Protein AF-A0A6N8ZCJ0-F1 (afdb_monomer)

Secondary structure (DSSP, 8-state):
-HHHHHHHTGGGT----EEEESS---EETTS--HHHHHHHHHHHHHHHHTTPPPPP------HHHHHHHHHHHHHHHHHH--EEEE--HHHHHHHHHHTT-HHHHHHHHHHHHHHS-TTS-TTT--HHHHHHHHHHHHHHHHHT-SSPPTTEEETTTT-TTEE-TT-S-EE-EEE--------

Solvent-accessible surface area (backbone atoms only — not comparable to full-atom values): 10693 Å² total; per-residue (Å²): 107,68,72,57,53,47,62,75,37,55,91,71,76,63,74,79,61,47,42,41,38,84,32,52,47,58,35,30,93,82,77,43,56,61,54,59,48,50,56,50,51,53,50,29,55,54,29,47,74,73,77,39,81,55,80,80,91,76,84,79,74,60,78,77,50,54,56,51,24,19,54,51,47,30,51,43,39,74,77,57,70,36,50,39,18,34,40,55,42,71,62,52,50,52,42,42,64,66,65,62,37,57,69,58,52,50,46,50,52,49,49,47,61,70,70,47,62,95,79,65,54,81,89,74,54,59,61,66,61,57,49,35,51,50,46,19,46,52,30,13,54,50,70,69,41,83,73,69,53,90,57,48,44,54,55,56,70,90,54,92,60,61,41,54,85,38,77,52,83,71,42,32,38,41,75,49,73,83,76,76,75,85,127

Sequence (183 aa):
MKDEIEARYREDNFHVVAAGIDAPLLWNKRGDRQGYRKAEDDLATALEAIGRRPPTAAYRLPGEVTMQGPLIAWYLGAEWNVAITESYPRVFRQLLEYINRCDLLHTADRLMQGLTPSSRRPEECEHGHEQDATLLAMAAWAAIQNPPLPNWQNLYDGDDCLFNPSGVPVSYWMPIPATNQPH

Mean predicted aligned error: 9.61 Å

Foldseek 3Di:
DVCVVCVVCVVVPDAAAWFEDAFDQKAFPVRDDVLVVVLQVLLQVLCVVVVHHRDDDDPPDPPVRHVVNLVVLLCCCVPRVHAYEYENLVSQVSQCVSLVCCVVVVVLVVVLVVVDPPPDDPVNCPVVVSSSRSSRVVQGVQRPDVVHDPQKDFSPPPDPRIDGPNPGDYTHIHRGRPPDPDD

pLDDT: mean 73.12, std 14.0, range [30.47, 93.81]

Structure (mmCIF, N/CA/C/O backbone):
data_AF-A0A6N8ZCJ0-F1
#
_entry.id   AF-A0A6N8ZCJ0-F1
#
loop_
_atom_site.group_PDB
_atom_site.id
_atom_site.type_symbol
_atom_site.label_atom_id
_atom_site.label_alt_id
_atom_site.label_comp_id
_atom_site.label_asym_id
_atom_site.label_entity_id
_atom_site.label_seq_id
_atom_site.pdbx_PDB_ins_code
_atom_site.Cartn_x
_atom_site.Cartn_y
_atom_site.Cartn_z
_atom_site.occupancy
_atom_site.B_iso_or_equiv
_atom_site.auth_seq_id
_atom_site.auth_comp_id
_atom_site.auth_asym_id
_atom_site.auth_atom_id
_atom_site.pdbx_PDB_model_num
ATOM 1 N N . MET A 1 1 ? -8.910 -13.287 16.337 1.00 71.31 1 MET A N 1
ATOM 2 C CA . MET A 1 1 ? -7.849 -12.440 15.750 1.00 71.31 1 MET A CA 1
ATOM 3 C C . MET A 1 1 ? -7.932 -10.977 16.179 1.00 71.31 1 MET A C 1
ATOM 5 O O . MET A 1 1 ? -6.980 -10.530 16.798 1.00 71.31 1 MET A O 1
ATOM 9 N N . LYS A 1 2 ? -9.014 -10.222 15.901 1.00 75.25 2 LYS A N 1
ATOM 10 C CA . LYS A 1 2 ? -9.117 -8.810 16.340 1.00 75.25 2 LYS A CA 1
ATOM 11 C C . LYS A 1 2 ? -9.014 -8.654 17.852 1.00 75.25 2 LYS A C 1
ATOM 13 O O . LYS A 1 2 ? -8.071 -8.036 18.334 1.00 75.25 2 LYS A O 1
ATOM 18 N N . ASP A 1 3 ? -9.900 -9.332 18.571 1.00 78.94 3 ASP A N 1
ATOM 19 C CA . ASP A 1 3 ? -9.938 -9.287 20.034 1.00 78.94 3 ASP A CA 1
ATOM 20 C C . ASP A 1 3 ? -8.619 -9.737 20.676 1.00 78.94 3 ASP A C 1
ATOM 22 O O . ASP A 1 3 ? -8.236 -9.228 21.722 1.00 78.94 3 ASP A O 1
ATOM 26 N N . GLU A 1 4 ? -7.893 -10.666 20.045 1.00 79.69 4 GLU A N 1
ATOM 27 C CA . GLU A 1 4 ? -6.596 -11.159 20.530 1.00 79.69 4 GLU A CA 1
ATOM 28 C C . GLU A 1 4 ? -5.481 -10.123 20.348 1.00 79.69 4 GLU A C 1
ATOM 30 O O . GLU A 1 4 ? -4.665 -9.938 21.250 1.00 79.69 4 GLU A O 1
ATOM 35 N N . ILE A 1 5 ? -5.446 -9.433 19.202 1.00 74.31 5 ILE A N 1
ATOM 36 C CA . ILE A 1 5 ? -4.477 -8.361 18.938 1.00 74.31 5 ILE A CA 1
ATOM 37 C C . ILE A 1 5 ? -4.773 -7.168 19.849 1.00 74.31 5 ILE A C 1
ATOM 39 O O . ILE A 1 5 ? -3.873 -6.685 20.530 1.00 74.31 5 ILE A O 1
ATOM 43 N N . GLU A 1 6 ? -6.028 -6.729 19.931 1.00 75.06 6 GLU A N 1
ATOM 44 C CA . GLU A 1 6 ? -6.416 -5.626 20.815 1.00 75.06 6 GLU A CA 1
ATOM 45 C C . GLU A 1 6 ? -6.189 -5.971 22.292 1.00 75.06 6 GLU A C 1
ATOM 47 O O . GLU A 1 6 ? -5.740 -5.120 23.053 1.00 75.06 6 GLU A O 1
ATOM 52 N N . ALA A 1 7 ? -6.430 -7.218 22.716 1.00 77.81 7 ALA A N 1
ATOM 53 C CA . ALA A 1 7 ? -6.117 -7.656 24.076 1.00 77.81 7 ALA A CA 1
ATOM 54 C C . ALA A 1 7 ? -4.611 -7.631 24.366 1.00 77.81 7 ALA A C 1
ATOM 56 O O . ALA A 1 7 ? -4.216 -7.260 25.470 1.00 77.81 7 ALA A O 1
ATOM 57 N N . ARG A 1 8 ? -3.773 -7.994 23.388 1.00 77.69 8 ARG A N 1
ATOM 58 C CA . ARG A 1 8 ? -2.312 -8.008 23.536 1.00 77.69 8 ARG A CA 1
ATOM 59 C C . ARG A 1 8 ? -1.710 -6.613 23.707 1.00 77.69 8 ARG A C 1
ATOM 61 O O . ARG A 1 8 ? -0.693 -6.495 24.379 1.00 77.69 8 ARG A O 1
ATOM 68 N N . TYR A 1 9 ? -2.334 -5.587 23.132 1.00 71.31 9 TYR A N 1
ATOM 69 C CA . TYR A 1 9 ? -1.851 -4.200 23.168 1.00 71.31 9 TYR A CA 1
ATOM 70 C C . TYR A 1 9 ? -2.794 -3.253 23.930 1.00 71.31 9 TYR A C 1
ATOM 72 O O . TYR A 1 9 ? -2.762 -2.035 23.753 1.00 71.31 9 TYR A O 1
ATOM 80 N N . ARG A 1 10 ? -3.650 -3.813 24.796 1.00 63.66 10 ARG A N 1
ATOM 81 C CA . ARG A 1 10 ? -4.705 -3.077 25.507 1.00 63.66 10 ARG A CA 1
ATOM 82 C C . ARG A 1 10 ? -4.158 -2.000 26.452 1.00 63.66 10 ARG A C 1
ATOM 84 O O . ARG A 1 10 ? -4.831 -1.000 26.672 1.00 63.66 10 ARG A O 1
ATOM 91 N N . GLU A 1 11 ? -2.958 -2.196 26.998 1.00 66.81 11 GLU A N 1
ATOM 92 C CA . GLU A 1 11 ? -2.312 -1.248 27.922 1.00 66.81 11 GLU A CA 1
ATOM 93 C C . GLU A 1 11 ? -1.753 -0.000 27.211 1.00 66.81 11 GLU A C 1
ATOM 95 O O . GLU A 1 11 ? -1.593 1.040 27.847 1.00 66.81 11 GLU A O 1
ATOM 100 N N . ASP A 1 12 ? -1.553 -0.061 25.889 1.00 66.69 12 ASP A N 1
ATOM 101 C CA . ASP A 1 12 ? -0.890 0.989 25.103 1.00 66.69 12 ASP A CA 1
ATOM 102 C C . ASP A 1 12 ? -1.864 1.938 24.371 1.00 66.69 12 ASP A C 1
ATOM 104 O O . ASP A 1 12 ? -1.431 2.754 23.558 1.00 66.69 12 ASP A O 1
ATOM 108 N N . ASN A 1 13 ? -3.183 1.845 24.616 1.00 68.44 13 ASN A N 1
ATOM 109 C CA . ASN A 1 13 ? -4.220 2.506 23.794 1.00 68.44 13 ASN A CA 1
ATOM 110 C C . ASN A 1 13 ? -4.000 2.266 22.287 1.00 68.44 13 ASN A C 1
ATOM 112 O O . ASN A 1 13 ? -4.105 3.171 21.454 1.00 68.44 13 ASN A O 1
ATOM 116 N N . PHE A 1 14 ? -3.630 1.035 21.943 1.00 75.06 14 PHE A N 1
ATOM 117 C CA . PHE A 1 14 ? -3.306 0.664 20.580 1.00 75.06 14 PHE A CA 1
ATOM 118 C C . PHE A 1 14 ? -4.566 0.590 19.713 1.00 75.06 14 PHE A C 1
ATOM 120 O O . PHE A 1 14 ? -5.512 -0.136 20.022 1.00 75.06 14 PHE A O 1
ATOM 127 N N . HIS A 1 15 ? -4.540 1.297 18.585 1.00 79.81 15 HIS A N 1
ATOM 128 C CA . HIS A 1 15 ? -5.589 1.259 17.576 1.00 79.81 15 HIS A CA 1
ATOM 129 C C . HIS A 1 15 ? -4.967 1.092 16.192 1.00 79.81 15 HIS A C 1
ATOM 131 O O . HIS A 1 15 ? -4.130 1.894 15.772 1.00 79.81 15 HIS A O 1
ATOM 137 N N . VAL A 1 16 ? -5.396 0.061 15.463 1.00 86.31 16 VAL A N 1
ATOM 138 C CA . VAL A 1 16 ? -5.039 -0.084 14.049 1.00 86.31 16 VAL A CA 1
ATOM 139 C C . VAL A 1 16 ? -5.875 0.914 13.259 1.00 86.31 16 VAL A C 1
ATOM 141 O O . VAL A 1 16 ? -7.095 0.924 13.372 1.00 86.31 16 VAL A O 1
ATOM 144 N N . VAL A 1 17 ? -5.212 1.758 12.474 1.00 90.81 17 VAL A N 1
ATOM 145 C CA . VAL A 1 17 ? -5.852 2.819 11.673 1.00 90.81 17 VAL A CA 1
ATOM 146 C C . VAL A 1 17 ? -5.718 2.586 10.168 1.00 90.81 17 VAL A C 1
ATOM 148 O O . VAL A 1 17 ? -6.511 3.105 9.383 1.00 90.81 17 VAL A O 1
ATOM 151 N N . ALA A 1 18 ? -4.736 1.783 9.761 1.00 93.56 18 ALA A N 1
ATOM 152 C CA . ALA A 1 18 ? -4.478 1.446 8.372 1.00 93.56 18 ALA A CA 1
ATOM 153 C C . ALA A 1 18 ? -3.835 0.062 8.249 1.00 93.56 18 ALA A C 1
ATOM 155 O O . ALA A 1 18 ? -3.157 -0.394 9.172 1.00 93.56 18 ALA A O 1
ATOM 156 N N . ALA A 1 19 ? -4.012 -0.577 7.096 1.00 93.00 19 ALA A N 1
ATOM 157 C CA . ALA A 1 19 ? -3.395 -1.851 6.760 1.00 93.00 19 ALA A CA 1
ATOM 158 C C . ALA A 1 19 ? -2.862 -1.847 5.321 1.00 93.00 19 ALA A C 1
ATOM 160 O O . ALA A 1 19 ? -3.530 -1.379 4.396 1.00 93.00 19 ALA A O 1
ATOM 161 N N . GLY A 1 20 ? -1.657 -2.392 5.151 1.00 92.44 20 GLY A N 1
ATOM 162 C CA . GLY A 1 20 ? -1.055 -2.655 3.849 1.00 92.44 20 GLY A CA 1
ATOM 163 C C . GLY A 1 20 ? -1.213 -4.129 3.488 1.00 92.44 20 GLY A C 1
ATOM 164 O O . GLY A 1 20 ? -0.938 -4.993 4.319 1.00 92.44 20 GLY A O 1
ATOM 165 N N . ILE A 1 21 ? -1.666 -4.417 2.270 1.00 90.38 21 ILE A N 1
ATOM 166 C CA . ILE A 1 21 ? -1.882 -5.779 1.770 1.00 90.38 21 ILE A CA 1
ATOM 167 C C . ILE A 1 21 ? -0.940 -6.030 0.589 1.00 90.38 21 ILE A C 1
ATOM 169 O O . ILE A 1 21 ? -1.002 -5.317 -0.412 1.00 90.38 21 ILE A O 1
ATOM 173 N N . ASP A 1 22 ? -0.094 -7.059 0.696 1.00 86.75 22 ASP A N 1
ATOM 174 C CA . ASP A 1 22 ? 0.766 -7.537 -0.402 1.00 86.75 22 ASP A CA 1
ATOM 175 C C . ASP A 1 22 ? 0.020 -8.589 -1.225 1.00 86.75 22 ASP A C 1
ATOM 177 O O . ASP A 1 22 ? 0.329 -9.780 -1.237 1.00 86.75 22 ASP A O 1
ATOM 181 N N . ALA A 1 23 ? -1.067 -8.140 -1.844 1.00 80.88 23 ALA A N 1
ATOM 182 C CA . ALA A 1 23 ? -1.854 -8.915 -2.787 1.00 80.88 23 ALA A CA 1
ATOM 183 C C . ALA A 1 23 ? -2.708 -7.968 -3.643 1.00 80.88 23 ALA A C 1
ATOM 185 O O . ALA A 1 23 ? -3.145 -6.937 -3.133 1.00 80.88 23 ALA A O 1
ATOM 186 N N . PRO A 1 24 ? -3.012 -8.330 -4.902 1.00 78.62 24 PRO A N 1
ATOM 187 C CA . PRO A 1 24 ? -3.866 -7.520 -5.764 1.00 78.62 24 PRO A CA 1
ATOM 188 C C . PRO A 1 24 ? -5.246 -7.276 -5.152 1.00 78.62 24 PRO A C 1
ATOM 190 O O . PRO A 1 24 ? -5.937 -8.232 -4.811 1.00 78.62 24 PRO A O 1
ATOM 193 N N . LEU A 1 25 ? -5.670 -6.017 -5.069 1.00 82.44 25 LEU A N 1
ATOM 194 C CA . LEU A 1 25 ? -6.981 -5.579 -4.587 1.00 82.44 25 LEU A CA 1
ATOM 195 C C . LEU A 1 25 ? -7.894 -5.124 -5.726 1.00 82.44 25 LEU A C 1
ATOM 197 O O . LEU A 1 25 ? -9.109 -5.283 -5.628 1.00 82.44 25 LEU A O 1
ATOM 201 N N . LEU A 1 26 ? -7.327 -4.597 -6.816 1.00 78.06 26 LEU A N 1
ATOM 202 C CA . LEU A 1 26 ? -8.086 -4.139 -7.980 1.00 78.06 26 LEU A CA 1
ATOM 203 C C . LEU A 1 26 ? -7.845 -5.000 -9.213 1.00 78.06 26 LEU A C 1
ATOM 205 O O . LEU A 1 26 ? -6.719 -5.386 -9.536 1.00 78.06 26 LEU A O 1
ATOM 209 N N . TRP A 1 27 ? -8.929 -5.273 -9.930 1.00 75.12 27 TRP A N 1
ATOM 210 C CA . TRP A 1 27 ? -8.928 -5.964 -11.212 1.00 75.12 27 TRP A CA 1
ATOM 211 C C . TRP A 1 27 ? -9.543 -5.045 -12.250 1.00 75.12 27 TRP A C 1
ATOM 213 O O . TRP A 1 27 ? -10.521 -4.367 -11.956 1.00 75.12 27 TRP A O 1
ATOM 223 N N . ASN A 1 28 ? -9.065 -5.051 -13.486 1.00 69.38 28 ASN A N 1
ATOM 224 C CA . ASN A 1 28 ? -9.856 -4.446 -14.551 1.00 69.38 28 ASN A CA 1
ATOM 225 C C . ASN A 1 28 ? -10.816 -5.470 -15.182 1.00 69.38 28 ASN A C 1
ATOM 227 O O . ASN A 1 28 ? -10.695 -6.683 -14.996 1.00 69.38 28 ASN A O 1
ATOM 231 N N . LYS A 1 29 ? -11.756 -4.996 -16.007 1.00 61.50 29 LYS A N 1
ATOM 232 C CA . LYS A 1 29 ? -12.721 -5.858 -16.727 1.00 61.50 29 LYS A CA 1
ATOM 233 C C . LYS A 1 29 ? -12.076 -6.879 -17.680 1.00 61.50 29 LYS A C 1
ATOM 235 O O . LYS A 1 29 ? -12.763 -7.766 -18.176 1.00 61.50 29 LYS A O 1
ATOM 240 N N . ARG A 1 30 ? -10.776 -6.749 -17.964 1.00 60.69 30 ARG A N 1
ATOM 241 C CA . ARG A 1 30 ? -9.972 -7.671 -18.779 1.00 60.69 30 ARG A CA 1
ATOM 242 C C . ARG A 1 30 ? -9.139 -8.641 -17.923 1.00 60.69 30 ARG A C 1
ATOM 244 O O . ARG A 1 30 ? -8.380 -9.423 -18.487 1.00 60.69 30 ARG A O 1
ATOM 251 N N . GLY A 1 31 ? -9.286 -8.608 -16.594 1.00 57.59 31 GLY A N 1
ATOM 252 C CA . GLY A 1 31 ? -8.523 -9.430 -15.648 1.00 57.59 31 GLY A CA 1
ATOM 253 C C . GLY A 1 31 ? -7.066 -8.990 -15.488 1.00 57.59 31 GLY A C 1
ATOM 254 O O . GLY A 1 31 ? -6.218 -9.776 -15.074 1.00 57.59 31 GLY A O 1
ATOM 255 N N . ASP A 1 32 ? -6.759 -7.756 -15.869 1.00 60.94 32 ASP A N 1
ATOM 256 C CA . ASP A 1 32 ? -5.416 -7.212 -15.891 1.00 60.94 32 ASP A CA 1
ATOM 257 C C . ASP A 1 32 ? -5.169 -6.201 -14.755 1.00 60.94 32 ASP A C 1
ATOM 259 O O . ASP A 1 32 ? -6.089 -5.762 -14.061 1.00 60.94 32 ASP A O 1
ATOM 263 N N . ARG A 1 33 ? -3.886 -5.898 -14.539 1.00 63.72 33 ARG A N 1
ATOM 264 C CA . ARG A 1 33 ? -3.342 -5.235 -13.349 1.00 63.72 33 ARG A CA 1
ATOM 265 C C . ARG A 1 33 ? -2.795 -3.839 -13.682 1.00 63.72 33 ARG A C 1
ATOM 267 O O . ARG A 1 33 ? -1.587 -3.625 -13.630 1.00 63.72 33 ARG A O 1
ATOM 274 N N . GLN A 1 34 ? -3.654 -2.903 -14.099 1.00 63.22 34 GLN A N 1
ATOM 275 C CA . GLN A 1 34 ? -3.199 -1.585 -14.586 1.00 63.22 34 GLN A CA 1
ATOM 276 C C . GLN A 1 34 ? -2.457 -0.747 -13.539 1.00 63.22 34 GLN A C 1
ATOM 278 O O . GLN A 1 34 ? -1.423 -0.184 -13.880 1.00 63.22 34 GLN A O 1
ATOM 283 N N . GLY A 1 35 ? -2.900 -0.733 -12.275 1.00 62.22 35 GLY A N 1
ATOM 284 C CA . GLY A 1 35 ? -2.191 -0.012 -11.207 1.00 62.22 35 GLY A CA 1
ATOM 285 C C . GLY A 1 35 ? -0.733 -0.469 -11.057 1.00 62.22 35 GLY A C 1
ATOM 286 O O . GLY A 1 35 ? 0.177 0.356 -10.997 1.00 62.22 35 GLY A O 1
ATOM 287 N N . TYR A 1 36 ? -0.495 -1.785 -11.110 1.00 65.00 36 TYR A N 1
ATOM 288 C CA . TYR A 1 36 ? 0.853 -2.362 -11.123 1.00 65.00 36 TYR A CA 1
ATOM 289 C C . TYR A 1 36 ? 1.658 -1.924 -12.342 1.00 65.00 36 TYR A C 1
ATOM 291 O O . TYR A 1 36 ? 2.798 -1.498 -12.194 1.00 65.00 36 TYR A O 1
ATOM 299 N N . ARG A 1 37 ? 1.056 -1.992 -13.535 1.00 68.75 37 ARG A N 1
ATOM 300 C CA . ARG A 1 37 ? 1.722 -1.552 -14.763 1.00 68.75 37 ARG A CA 1
ATOM 301 C C . ARG A 1 37 ? 2.111 -0.091 -14.710 1.00 68.75 37 ARG A C 1
ATOM 303 O O . ARG A 1 37 ? 3.231 0.216 -15.065 1.00 68.75 37 ARG A O 1
ATOM 310 N N . LYS A 1 38 ? 1.249 0.785 -14.195 1.00 69.81 38 LYS A N 1
ATOM 311 C CA . LYS A 1 38 ? 1.590 2.197 -14.032 1.00 69.81 38 LYS A CA 1
ATOM 312 C C . LYS A 1 38 ? 2.807 2.376 -13.119 1.00 69.81 38 LYS A C 1
ATOM 314 O O . LYS A 1 38 ? 3.726 3.093 -13.487 1.00 69.81 38 LYS A O 1
ATOM 319 N N . ALA A 1 39 ? 2.846 1.704 -11.965 1.00 66.56 39 ALA A N 1
ATOM 320 C CA . ALA A 1 39 ? 4.001 1.763 -11.062 1.00 66.56 39 ALA A CA 1
ATOM 321 C C . ALA A 1 39 ? 5.292 1.242 -11.726 1.00 66.56 39 ALA A C 1
ATOM 323 O O . ALA A 1 39 ? 6.364 1.817 -11.543 1.00 66.56 39 ALA A O 1
ATOM 324 N N . GLU A 1 40 ? 5.190 0.160 -12.503 1.00 72.19 40 GLU A N 1
ATOM 325 C CA . GLU A 1 40 ? 6.300 -0.402 -13.277 1.00 72.19 40 GLU A CA 1
ATOM 326 C C . GLU A 1 40 ? 6.747 0.521 -14.415 1.00 72.19 40 GLU A C 1
ATOM 328 O O . GLU A 1 40 ? 7.947 0.692 -14.602 1.00 72.19 40 GLU A O 1
ATOM 333 N N . ASP A 1 41 ? 5.812 1.131 -15.142 1.00 74.75 41 ASP A N 1
ATOM 334 C CA . ASP A 1 41 ? 6.062 2.063 -16.242 1.00 74.75 41 ASP A CA 1
ATOM 335 C C . ASP A 1 41 ? 6.691 3.361 -15.718 1.00 74.75 41 ASP A C 1
ATOM 337 O O . ASP A 1 41 ? 7.648 3.868 -16.307 1.00 74.75 41 ASP A O 1
ATOM 341 N N . ASP A 1 42 ? 6.214 3.870 -14.577 1.00 70.94 42 ASP A N 1
ATOM 342 C CA . ASP A 1 42 ? 6.788 5.027 -13.887 1.00 70.94 42 ASP A CA 1
ATOM 343 C C . ASP A 1 42 ? 8.221 4.713 -13.417 1.00 70.94 42 ASP A C 1
ATOM 345 O O . ASP A 1 42 ? 9.140 5.501 -13.649 1.00 70.94 42 ASP A O 1
ATOM 349 N N . LEU A 1 43 ? 8.445 3.535 -12.815 1.00 69.88 43 LEU A N 1
ATOM 350 C CA . LEU A 1 43 ? 9.780 3.062 -12.431 1.00 69.88 43 LEU A CA 1
ATOM 351 C C . LEU A 1 43 ? 10.683 2.873 -13.656 1.00 69.88 43 LEU A C 1
ATOM 353 O O . LEU A 1 43 ? 11.857 3.239 -13.614 1.00 69.88 43 LEU A O 1
ATOM 357 N N . ALA A 1 44 ? 10.158 2.314 -14.746 1.00 75.88 44 ALA A N 1
ATOM 358 C CA . ALA A 1 44 ? 10.907 2.080 -15.970 1.00 75.88 44 ALA A CA 1
ATOM 359 C C . ALA A 1 44 ? 11.326 3.392 -16.625 1.00 75.88 44 ALA A C 1
ATOM 361 O O . ALA A 1 44 ? 12.510 3.576 -16.896 1.00 75.88 44 ALA A O 1
ATOM 362 N N . THR A 1 45 ? 10.390 4.328 -16.769 1.00 74.75 45 THR A N 1
ATOM 363 C CA . THR A 1 45 ? 10.644 5.684 -17.269 1.00 74.75 45 THR A CA 1
ATOM 364 C C . THR A 1 45 ? 11.716 6.377 -16.429 1.00 74.75 45 THR A C 1
ATOM 366 O O . THR A 1 45 ? 12.645 6.986 -16.961 1.00 74.75 45 THR A O 1
ATOM 369 N N . ALA A 1 46 ? 11.628 6.257 -15.104 1.00 67.88 46 ALA A N 1
ATOM 370 C CA . ALA A 1 46 ? 12.585 6.865 -14.194 1.00 67.88 46 ALA A CA 1
ATOM 371 C C . ALA A 1 46 ? 13.985 6.223 -14.293 1.00 67.88 46 ALA A C 1
ATOM 373 O O . ALA A 1 46 ? 14.992 6.927 -14.362 1.00 67.88 46 ALA A O 1
ATOM 374 N N . LEU A 1 47 ? 14.070 4.891 -14.371 1.00 70.31 47 LEU A N 1
ATOM 375 C CA . LEU A 1 47 ? 15.337 4.177 -14.553 1.00 70.31 47 LEU A CA 1
ATOM 376 C C . LEU A 1 47 ? 15.986 4.500 -15.905 1.00 70.31 47 LEU A C 1
ATOM 378 O O . LEU A 1 47 ? 17.193 4.755 -15.949 1.00 70.31 47 LEU A O 1
ATOM 382 N N . GLU A 1 48 ? 15.200 4.556 -16.980 1.00 76.06 48 GLU A N 1
ATOM 383 C CA . GLU A 1 48 ? 15.673 4.944 -18.312 1.00 76.06 48 GLU A CA 1
ATOM 384 C C . GLU A 1 48 ? 16.251 6.365 -18.315 1.00 76.06 48 GLU A C 1
ATOM 386 O O . GLU A 1 48 ? 17.324 6.586 -18.884 1.00 76.06 48 GLU A O 1
ATOM 391 N N . ALA A 1 49 ? 15.616 7.306 -17.608 1.00 69.00 49 ALA A N 1
ATOM 392 C CA . ALA A 1 49 ? 16.076 8.693 -17.503 1.00 69.00 49 ALA A CA 1
ATOM 393 C C . ALA A 1 49 ? 17.480 8.840 -16.880 1.00 69.00 49 ALA A C 1
ATOM 395 O O . ALA A 1 49 ? 18.169 9.823 -17.151 1.00 69.00 49 ALA A O 1
ATOM 396 N N . ILE A 1 50 ? 17.933 7.863 -16.087 1.00 66.06 50 ILE A N 1
ATOM 397 C CA . ILE A 1 50 ? 19.279 7.840 -15.487 1.00 66.06 50 ILE A CA 1
ATOM 398 C C . ILE A 1 50 ? 20.214 6.810 -16.143 1.00 66.06 50 ILE A C 1
ATOM 400 O O . ILE A 1 50 ? 21.247 6.449 -15.572 1.00 66.06 50 ILE A O 1
ATOM 404 N N . GLY A 1 51 ? 19.854 6.304 -17.327 1.00 71.81 51 GLY A N 1
ATOM 405 C CA . GLY A 1 51 ? 20.650 5.329 -18.076 1.00 71.81 51 GLY A CA 1
ATOM 406 C C . GLY A 1 51 ? 20.694 3.936 -17.441 1.00 71.81 51 GLY A C 1
ATOM 407 O O . GLY A 1 51 ? 21.611 3.160 -17.721 1.00 71.81 51 GLY A O 1
ATOM 408 N N . ARG A 1 52 ? 19.733 3.603 -16.571 1.00 69.81 52 ARG A N 1
ATOM 409 C CA . ARG A 1 52 ? 19.580 2.268 -15.985 1.00 69.81 52 ARG A CA 1
ATOM 410 C C . ARG A 1 52 ? 18.505 1.481 -16.721 1.00 69.81 52 ARG A C 1
ATOM 412 O O . ARG A 1 52 ? 17.535 2.026 -17.231 1.00 69.81 52 ARG A O 1
ATOM 419 N N . ARG A 1 53 ? 18.680 0.162 -16.769 1.00 68.81 53 ARG A N 1
ATOM 420 C CA . ARG A 1 53 ? 17.700 -0.732 -17.385 1.00 68.81 53 ARG A CA 1
ATOM 421 C C . ARG A 1 53 ? 16.585 -1.044 -16.380 1.00 68.81 53 ARG A C 1
ATOM 423 O O . ARG A 1 53 ? 16.922 -1.419 -15.253 1.00 68.81 53 ARG A O 1
ATOM 430 N N . PRO A 1 54 ? 15.301 -0.962 -16.767 1.00 64.00 54 PRO A N 1
ATOM 431 C CA . PRO A 1 54 ? 14.222 -1.452 -15.925 1.00 64.00 54 PRO A CA 1
ATOM 432 C C . PRO A 1 54 ? 14.391 -2.947 -15.627 1.00 64.00 54 PRO A C 1
ATOM 434 O O . PRO A 1 54 ? 14.861 -3.701 -16.493 1.00 64.00 54 PRO A O 1
ATOM 437 N N . PRO A 1 55 ? 14.012 -3.410 -14.423 1.00 58.69 55 PRO A N 1
ATOM 438 C CA . PRO A 1 55 ? 13.902 -4.836 -14.164 1.00 58.69 55 PRO A CA 1
ATOM 439 C C . PRO A 1 55 ? 12.920 -5.455 -15.168 1.00 58.69 55 PRO A C 1
ATOM 441 O O . PRO A 1 55 ? 11.893 -4.873 -15.507 1.00 58.69 55 PRO A O 1
ATOM 444 N N . THR A 1 56 ? 13.257 -6.631 -15.699 1.00 54.25 56 THR A N 1
ATOM 445 C CA . THR A 1 56 ? 12.411 -7.318 -16.682 1.00 54.25 56 THR A CA 1
ATOM 446 C C . THR A 1 56 ? 11.132 -7.771 -15.979 1.00 54.25 56 THR A C 1
ATOM 448 O O . THR A 1 56 ? 11.201 -8.568 -15.045 1.00 54.25 56 THR A O 1
ATOM 451 N N . ALA A 1 57 ? 9.983 -7.236 -16.398 1.00 52.56 57 ALA A N 1
ATOM 452 C CA . ALA A 1 57 ? 8.683 -7.504 -15.792 1.00 52.56 57 ALA A CA 1
ATOM 453 C C . ALA A 1 57 ? 8.388 -9.014 -15.750 1.00 52.56 57 ALA A C 1
ATOM 455 O O . ALA A 1 57 ? 8.134 -9.654 -16.772 1.00 52.56 57 ALA A O 1
ATOM 456 N N . ALA A 1 58 ? 8.425 -9.589 -14.549 1.00 46.12 58 ALA A N 1
ATOM 457 C CA . ALA A 1 58 ? 8.108 -10.989 -14.292 1.00 46.12 58 ALA A CA 1
ATOM 458 C C . ALA A 1 58 ? 7.200 -11.120 -13.061 1.00 46.12 58 ALA A C 1
ATOM 460 O O . ALA A 1 58 ? 7.397 -11.986 -12.217 1.00 46.12 58 ALA A O 1
ATOM 461 N N . TYR A 1 59 ? 6.184 -10.265 -12.950 1.00 51.66 59 TYR A N 1
ATOM 462 C CA . TYR A 1 59 ? 5.236 -10.288 -11.834 1.00 51.66 59 TYR A CA 1
ATOM 463 C C . TYR A 1 59 ? 3.883 -10.880 -12.258 1.00 51.66 59 TYR A C 1
ATOM 465 O O . TYR A 1 59 ? 2.812 -10.302 -12.079 1.00 51.66 59 TYR A O 1
ATOM 473 N N . ARG A 1 60 ? 3.918 -12.086 -12.842 1.00 46.84 60 ARG A N 1
ATOM 474 C CA . ARG A 1 60 ? 2.714 -12.913 -13.018 1.00 46.84 60 ARG A CA 1
ATOM 475 C C . ARG A 1 60 ? 2.425 -13.632 -11.703 1.00 46.84 60 ARG A C 1
ATOM 477 O O . ARG A 1 60 ? 2.914 -14.737 -11.494 1.00 46.84 60 ARG A O 1
ATOM 484 N N . LEU A 1 61 ? 1.638 -13.022 -10.815 1.00 50.28 61 LEU A N 1
ATOM 485 C CA . LEU A 1 61 ? 1.108 -13.787 -9.675 1.00 50.28 61 LEU A CA 1
ATOM 486 C C . LEU A 1 61 ? 0.067 -14.793 -10.205 1.00 50.28 61 LEU A C 1
ATOM 488 O O . LEU A 1 61 ? -0.826 -14.360 -10.944 1.00 50.28 61 LEU A O 1
ATOM 492 N N . PRO A 1 62 ? 0.159 -16.086 -9.849 1.00 48.44 62 PRO A N 1
ATOM 493 C CA . PRO A 1 62 ? -0.845 -17.099 -10.169 1.00 48.44 62 PRO A CA 1
ATOM 494 C C . PRO A 1 62 ? -2.257 -16.680 -9.728 1.00 48.44 62 PRO A C 1
ATOM 496 O O . PRO A 1 62 ? -2.415 -15.887 -8.798 1.00 48.44 62 PRO A O 1
ATOM 499 N N . GLY A 1 63 ? -3.292 -17.239 -10.366 1.00 49.41 63 GLY A N 1
ATOM 500 C CA . GLY A 1 63 ? -4.701 -16.921 -10.084 1.00 49.41 63 GLY A CA 1
ATOM 501 C C . GLY A 1 63 ? -5.100 -17.033 -8.602 1.00 49.41 63 GLY A C 1
ATOM 502 O O . GLY A 1 63 ? -5.952 -16.279 -8.146 1.00 49.41 63 GLY A O 1
ATOM 503 N N . GLU A 1 64 ? -4.420 -17.879 -7.828 1.00 46.66 64 GLU A N 1
ATOM 504 C CA . GLU A 1 64 ? -4.665 -18.126 -6.398 1.00 46.66 64 GLU A CA 1
ATOM 505 C C . GLU A 1 64 ? -4.401 -16.906 -5.494 1.00 46.66 64 GLU A C 1
ATOM 507 O O . GLU A 1 64 ? -5.135 -16.689 -4.533 1.00 46.66 64 GLU A O 1
ATOM 512 N N . VAL A 1 65 ? -3.436 -16.044 -5.838 1.00 60.91 65 VAL A N 1
ATOM 513 C CA . VAL A 1 65 ? -3.141 -14.803 -5.083 1.00 60.91 65 VAL A CA 1
ATOM 514 C C . VAL A 1 65 ? -4.181 -13.708 -5.376 1.00 60.91 65 VAL A C 1
ATOM 516 O O . VAL A 1 65 ? -4.306 -12.725 -4.655 1.00 60.91 65 VAL A O 1
ATOM 519 N N . THR A 1 66 ? -4.979 -13.889 -6.430 1.00 66.88 66 THR A N 1
ATOM 520 C CA . THR A 1 66 ? -5.852 -12.842 -6.980 1.00 66.88 66 THR A CA 1
ATOM 521 C C . THR A 1 66 ? -7.110 -12.626 -6.127 1.00 66.88 66 THR A C 1
ATOM 523 O O . THR A 1 66 ? -7.615 -11.511 -6.074 1.00 66.88 66 THR A O 1
ATOM 526 N N . MET A 1 67 ? -7.587 -13.662 -5.419 1.00 76.06 67 MET A N 1
ATOM 527 C CA . MET A 1 67 ? -8.749 -13.582 -4.512 1.00 76.06 67 MET A CA 1
ATOM 528 C C . MET A 1 67 ? -8.387 -13.337 -3.043 1.00 76.06 67 MET A C 1
ATOM 530 O O . MET A 1 67 ? -9.239 -12.883 -2.281 1.00 76.06 67 MET A O 1
ATOM 534 N N . GLN A 1 68 ? -7.152 -13.630 -2.628 1.00 83.25 68 GLN A N 1
ATOM 535 C CA . GLN A 1 68 ? -6.742 -13.471 -1.229 1.00 83.25 68 GLN A CA 1
ATOM 536 C C . GLN A 1 68 ? -6.787 -12.002 -0.803 1.00 83.25 68 GLN A C 1
ATOM 538 O O . GLN A 1 68 ? -7.374 -11.688 0.230 1.00 83.25 68 GLN A O 1
ATOM 543 N N . GLY A 1 69 ? -6.252 -11.104 -1.636 1.00 86.12 69 GLY A N 1
ATOM 544 C CA . GLY A 1 69 ? -6.254 -9.666 -1.375 1.00 86.12 69 GLY A CA 1
ATOM 545 C C . GLY A 1 69 ? -7.653 -9.106 -1.097 1.00 86.12 69 GLY A C 1
ATOM 546 O O . GLY A 1 69 ? -7.875 -8.575 -0.008 1.00 86.12 69 GLY A O 1
ATOM 547 N N . PRO A 1 70 ? -8.635 -9.272 -2.006 1.00 87.94 70 PRO A N 1
ATOM 548 C CA . PRO A 1 70 ? -9.975 -8.735 -1.803 1.00 87.94 70 PRO A CA 1
ATOM 549 C C . PRO A 1 70 ? -10.697 -9.334 -0.591 1.00 87.94 70 PRO A C 1
ATOM 551 O O . PRO A 1 70 ? -11.410 -8.612 0.102 1.00 87.94 70 PRO A O 1
ATOM 554 N N . LEU A 1 71 ? -10.498 -10.623 -0.288 1.00 89.75 71 LEU A N 1
ATOM 555 C CA . LEU A 1 71 ? -11.090 -11.251 0.901 1.00 89.75 71 LEU A CA 1
ATOM 556 C C . LEU A 1 71 ? -10.497 -10.696 2.201 1.00 89.75 71 LEU A C 1
ATOM 558 O O . LEU A 1 71 ? -11.241 -10.405 3.138 1.00 89.75 71 LEU A O 1
ATOM 562 N N . ILE A 1 72 ? -9.175 -10.503 2.246 1.00 90.94 72 ILE A N 1
ATOM 563 C CA . ILE A 1 72 ? -8.499 -9.866 3.383 1.00 90.94 72 ILE A CA 1
ATOM 564 C C . ILE A 1 72 ? -8.991 -8.424 3.533 1.00 90.94 72 ILE A C 1
ATOM 566 O O . ILE A 1 72 ? -9.339 -8.009 4.636 1.00 90.94 72 ILE A O 1
ATOM 570 N N . ALA A 1 73 ? -9.083 -7.677 2.430 1.00 92.06 73 ALA A N 1
ATOM 571 C CA . ALA A 1 73 ? -9.557 -6.300 2.454 1.00 92.06 73 ALA A CA 1
ATOM 572 C C . ALA A 1 73 ? -11.007 -6.195 2.945 1.00 92.06 73 ALA A C 1
ATOM 574 O O . ALA A 1 73 ? -11.318 -5.335 3.765 1.00 92.06 73 ALA A O 1
ATOM 575 N N . TRP A 1 74 ? -11.883 -7.094 2.490 1.00 92.69 74 TRP A N 1
ATOM 576 C CA . TRP A 1 74 ? -13.263 -7.170 2.964 1.00 92.69 74 TRP A CA 1
ATOM 577 C C . TRP A 1 74 ? -13.323 -7.420 4.474 1.00 92.69 74 TRP A C 1
ATOM 579 O O . TRP A 1 74 ? -13.994 -6.678 5.187 1.00 92.69 74 TRP A O 1
ATOM 589 N N . TYR A 1 75 ? -12.572 -8.408 4.971 1.00 92.31 75 TYR A N 1
ATOM 590 C CA . TYR A 1 75 ? -12.525 -8.725 6.398 1.00 92.31 75 TYR A CA 1
ATOM 591 C C . TYR A 1 75 ? -12.006 -7.545 7.231 1.00 92.31 75 TYR A C 1
ATOM 593 O O . TYR A 1 75 ? -12.616 -7.179 8.233 1.00 92.31 75 TYR A O 1
ATOM 601 N N . LEU A 1 76 ? -10.909 -6.905 6.814 1.00 91.69 76 LEU A N 1
ATOM 602 C CA . LEU A 1 76 ? -10.347 -5.751 7.522 1.00 91.69 76 LEU A CA 1
ATOM 603 C C . LEU A 1 76 ? -11.296 -4.546 7.504 1.00 91.69 76 LEU A C 1
ATOM 605 O O . LEU A 1 76 ? -11.462 -3.884 8.527 1.00 91.69 76 LEU A O 1
ATOM 609 N N . GLY A 1 77 ? -11.956 -4.283 6.376 1.00 89.31 77 GLY A N 1
ATOM 610 C CA . GLY A 1 77 ? -12.953 -3.221 6.274 1.00 89.31 77 GLY A CA 1
ATOM 611 C C . GLY A 1 77 ? -14.167 -3.473 7.169 1.00 89.31 77 GLY A C 1
ATOM 612 O O . GLY A 1 77 ? -14.603 -2.562 7.869 1.00 89.31 77 GLY A O 1
ATOM 613 N N . ALA A 1 78 ? -14.675 -4.708 7.191 1.00 89.12 78 ALA A N 1
ATOM 614 C CA . ALA A 1 78 ? -15.842 -5.090 7.982 1.00 89.12 78 ALA A CA 1
ATOM 615 C C . ALA A 1 78 ? -15.564 -5.102 9.494 1.00 89.12 78 ALA A C 1
ATOM 617 O O . ALA A 1 78 ? -16.371 -4.600 10.271 1.00 89.12 78 ALA A O 1
ATOM 618 N N . GLU A 1 79 ? -14.422 -5.652 9.911 1.00 88.50 79 GLU A N 1
ATOM 619 C CA . GLU A 1 79 ? -14.128 -5.888 11.328 1.00 88.50 79 GLU A CA 1
ATOM 620 C C . GLU A 1 79 ? -13.370 -4.733 11.989 1.00 88.50 79 GLU A C 1
ATOM 622 O O . GLU A 1 79 ? -13.555 -4.466 13.178 1.00 88.50 79 GLU A O 1
ATOM 627 N N . TRP A 1 80 ? -12.499 -4.039 11.252 1.00 87.31 80 TRP A N 1
ATOM 628 C CA . TRP A 1 80 ? -11.591 -3.039 11.826 1.00 87.31 80 TRP A CA 1
ATOM 629 C C . TRP A 1 80 ? -11.877 -1.607 11.380 1.00 87.31 80 TRP A C 1
ATOM 631 O O . TRP A 1 80 ? -11.445 -0.689 12.070 1.00 87.31 80 TRP A O 1
ATOM 641 N N . ASN A 1 81 ? -12.615 -1.398 10.283 1.00 89.31 81 ASN A N 1
ATOM 642 C CA . ASN A 1 81 ? -12.889 -0.069 9.721 1.00 89.31 81 ASN A CA 1
ATOM 643 C C . ASN A 1 81 ? -11.608 0.774 9.531 1.00 89.31 81 ASN A C 1
ATOM 645 O O . ASN A 1 81 ? -11.514 1.922 9.967 1.00 89.31 81 ASN A O 1
ATOM 649 N N . VAL A 1 82 ? -10.595 0.166 8.913 1.00 92.31 82 VAL A N 1
ATOM 650 C CA . VAL A 1 82 ? -9.274 0.768 8.685 1.00 92.31 82 VAL A CA 1
ATOM 651 C C . VAL A 1 82 ? -9.107 1.213 7.241 1.00 92.31 82 VAL A C 1
ATOM 653 O O . VAL A 1 82 ? -9.730 0.658 6.336 1.00 92.31 82 VAL A O 1
ATOM 656 N N . ALA A 1 83 ? -8.219 2.179 7.009 1.00 93.62 83 ALA A N 1
ATOM 657 C CA . ALA A 1 83 ? -7.780 2.495 5.657 1.00 93.62 83 ALA A CA 1
ATOM 658 C C . ALA A 1 83 ? -6.994 1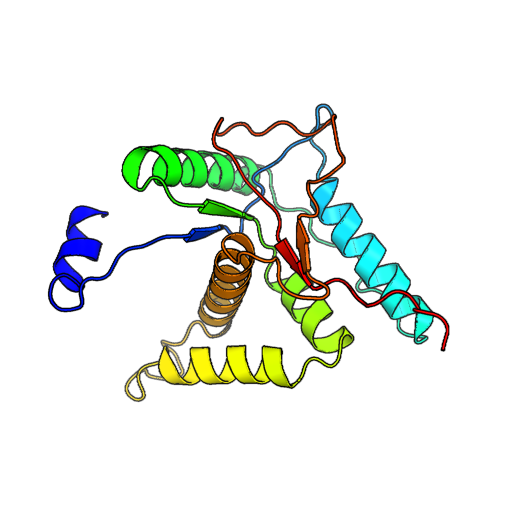.313 5.071 1.00 93.62 83 ALA A C 1
ATOM 660 O O . ALA A 1 83 ? -6.123 0.748 5.733 1.00 93.62 83 ALA A O 1
ATOM 661 N N . ILE A 1 84 ? -7.286 0.943 3.827 1.00 93.81 84 ILE A N 1
ATOM 662 C CA . ILE A 1 84 ? -6.637 -0.190 3.166 1.00 93.81 84 ILE A CA 1
ATOM 663 C C . ILE A 1 84 ? -5.833 0.324 1.983 1.00 93.81 84 ILE A C 1
ATOM 665 O O . ILE A 1 84 ? -6.352 1.033 1.115 1.00 93.81 84 ILE A O 1
ATOM 669 N N . THR A 1 85 ? -4.564 -0.065 1.937 1.00 91.62 85 THR A N 1
ATOM 670 C CA . THR A 1 85 ? -3.727 0.126 0.758 1.00 91.62 85 THR A CA 1
ATOM 671 C C . THR A 1 85 ? -3.203 -1.211 0.267 1.00 91.62 85 THR A C 1
ATOM 673 O O . THR A 1 85 ? -2.757 -2.056 1.042 1.00 91.62 85 THR A O 1
ATOM 676 N N . GLU A 1 86 ? -3.230 -1.395 -1.041 1.00 86.31 86 GLU A N 1
ATOM 677 C CA . GLU A 1 86 ? -2.339 -2.333 -1.700 1.00 86.31 86 GLU A CA 1
ATOM 678 C C . GLU A 1 86 ? -0.916 -1.766 -1.617 1.00 86.31 86 GLU A C 1
ATOM 680 O O . GLU A 1 86 ? -0.724 -0.545 -1.616 1.00 86.31 86 GLU A O 1
ATOM 685 N N . SER A 1 87 ? 0.093 -2.624 -1.535 1.00 78.12 87 SER A N 1
ATOM 686 C CA . SER A 1 87 ? 1.442 -2.261 -1.961 1.00 78.12 87 SER A CA 1
ATOM 687 C C . SER A 1 87 ? 2.155 -3.497 -2.491 1.00 78.12 87 SER A C 1
ATOM 689 O O . SER A 1 87 ? 1.839 -4.608 -2.078 1.00 78.12 87 SER A O 1
ATOM 691 N N . TYR A 1 88 ? 3.111 -3.314 -3.401 1.00 80.31 88 TYR A N 1
ATOM 692 C CA . TYR A 1 88 ? 3.968 -4.397 -3.868 1.00 80.31 88 TYR A CA 1
ATOM 693 C C . TYR A 1 88 ? 5.394 -4.163 -3.370 1.00 80.31 88 TYR A C 1
ATOM 695 O O . TYR A 1 88 ? 6.132 -3.376 -3.979 1.00 80.31 88 TYR A O 1
ATOM 703 N N . PRO A 1 89 ? 5.805 -4.812 -2.269 1.00 77.38 89 PRO A N 1
ATOM 704 C CA . PRO A 1 89 ? 7.022 -4.457 -1.547 1.00 77.38 89 PRO A CA 1
ATOM 705 C C . PRO A 1 89 ? 8.291 -4.469 -2.398 1.00 77.38 89 PRO A C 1
ATOM 707 O O . PRO A 1 89 ? 9.149 -3.604 -2.241 1.00 77.38 89 PRO A O 1
ATOM 710 N N . ARG A 1 90 ? 8.391 -5.377 -3.377 1.00 75.94 90 ARG A N 1
ATOM 711 C CA . ARG A 1 90 ? 9.541 -5.422 -4.295 1.00 75.94 90 ARG A CA 1
ATOM 712 C C . ARG A 1 90 ? 9.649 -4.178 -5.176 1.00 75.94 90 ARG A C 1
ATOM 714 O O . ARG A 1 90 ? 10.739 -3.623 -5.296 1.00 75.94 90 ARG A O 1
ATOM 721 N N . VAL A 1 91 ? 8.542 -3.739 -5.780 1.00 74.56 91 VAL A N 1
ATOM 722 C CA . VAL A 1 91 ? 8.518 -2.513 -6.603 1.00 74.56 91 VAL A CA 1
ATOM 723 C C . VAL A 1 91 ? 8.701 -1.289 -5.714 1.00 74.56 91 VAL A C 1
ATOM 725 O O . VAL A 1 91 ? 9.488 -0.407 -6.048 1.00 74.56 91 VAL A O 1
ATOM 728 N N . PHE A 1 92 ? 8.063 -1.268 -4.542 1.00 79.25 92 PHE A N 1
ATOM 729 C CA . PHE A 1 92 ? 8.216 -0.182 -3.581 1.00 79.25 92 PHE A CA 1
ATOM 730 C C . PHE A 1 92 ? 9.684 -0.021 -3.147 1.00 79.25 92 PHE A C 1
ATOM 732 O O . PHE A 1 92 ? 10.247 1.071 -3.213 1.00 79.25 92 PHE A O 1
ATOM 739 N N . ARG A 1 93 ? 10.363 -1.115 -2.799 1.00 77.69 93 ARG A N 1
ATOM 740 C CA . ARG A 1 93 ? 11.789 -1.093 -2.463 1.00 77.69 93 ARG A CA 1
ATOM 741 C C . ARG A 1 93 ? 12.644 -0.537 -3.602 1.00 77.69 93 ARG A C 1
ATOM 743 O O . ARG A 1 93 ? 13.477 0.330 -3.360 1.00 77.69 93 ARG A O 1
ATOM 750 N N . GLN A 1 94 ? 12.423 -1.000 -4.832 1.00 75.50 94 GLN A N 1
ATOM 751 C CA . GLN A 1 94 ? 13.164 -0.517 -6.002 1.00 75.50 94 GLN A CA 1
ATOM 752 C C . GLN A 1 94 ? 12.9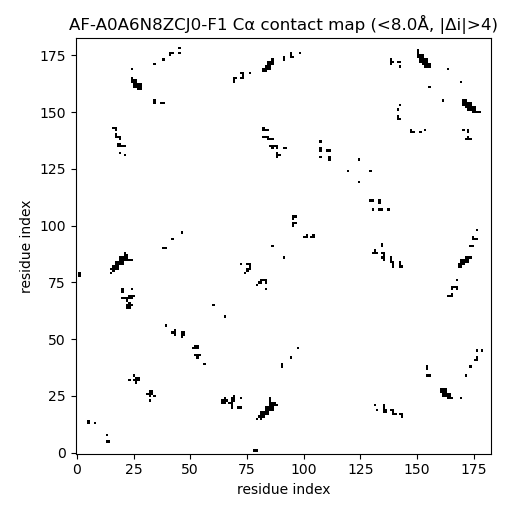42 0.981 -6.246 1.00 75.50 94 GLN A C 1
ATOM 754 O O . GLN A 1 94 ? 13.893 1.697 -6.555 1.00 75.50 94 GLN A O 1
ATOM 759 N N . LEU A 1 95 ? 11.714 1.472 -6.054 1.00 74.19 95 LEU A N 1
ATOM 760 C CA . LEU A 1 95 ? 11.408 2.902 -6.105 1.00 74.19 95 LEU A CA 1
ATOM 761 C C . LEU A 1 95 ? 12.159 3.671 -5.014 1.00 74.19 95 LEU A C 1
ATOM 763 O O . LEU A 1 95 ? 12.757 4.703 -5.299 1.00 74.19 95 LEU A O 1
ATOM 767 N N . LEU A 1 96 ? 12.193 3.174 -3.778 1.00 75.31 96 LEU A N 1
ATOM 768 C CA . LEU A 1 96 ? 12.927 3.827 -2.692 1.00 75.31 96 LEU A CA 1
ATOM 769 C C . LEU A 1 96 ? 14.443 3.888 -2.950 1.00 75.31 96 LEU A C 1
ATOM 771 O O . LEU A 1 96 ? 15.060 4.930 -2.711 1.00 75.31 96 LEU A O 1
ATOM 775 N N . GLU A 1 97 ? 15.024 2.803 -3.470 1.00 72.31 97 GLU A N 1
ATOM 776 C CA . GLU A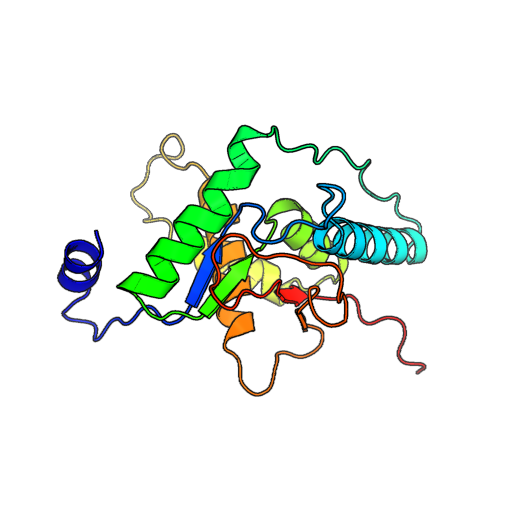 1 97 ? 16.427 2.738 -3.902 1.00 72.31 97 GLU A CA 1
ATOM 777 C C . GLU A 1 97 ? 16.702 3.729 -5.042 1.00 72.31 97 GLU A C 1
ATOM 779 O O . GLU A 1 97 ? 17.730 4.407 -5.043 1.00 72.31 97 GLU A O 1
ATOM 784 N N . TYR A 1 98 ? 15.763 3.866 -5.981 1.00 69.56 98 TYR A N 1
ATOM 785 C CA . TYR A 1 98 ? 15.871 4.792 -7.104 1.00 69.56 98 TYR A CA 1
ATOM 786 C C . TYR A 1 98 ? 15.780 6.266 -6.689 1.00 69.56 98 TYR A C 1
ATOM 788 O O . TYR A 1 98 ? 16.630 7.065 -7.081 1.00 69.56 98 TYR A O 1
ATOM 796 N N . ILE A 1 99 ? 14.780 6.648 -5.884 1.00 68.69 99 ILE A N 1
ATOM 797 C CA . ILE A 1 99 ? 14.557 8.051 -5.474 1.00 68.69 99 ILE A CA 1
ATOM 798 C C . ILE A 1 99 ? 15.701 8.522 -4.543 1.00 68.69 99 ILE A C 1
ATOM 800 O O . ILE A 1 99 ? 15.718 9.667 -4.095 1.00 68.69 99 ILE A O 1
ATOM 804 N N . ASN A 1 100 ? 16.679 7.649 -4.247 1.00 63.31 100 ASN A N 1
ATOM 805 C CA . ASN A 1 100 ? 17.792 7.877 -3.333 1.00 63.31 100 ASN A CA 1
ATOM 806 C C . ASN A 1 100 ? 17.296 8.460 -2.006 1.00 63.31 100 ASN A C 1
ATOM 808 O O . ASN A 1 100 ? 17.937 9.304 -1.376 1.00 63.31 100 ASN A O 1
ATOM 812 N N . ARG A 1 101 ? 16.106 8.019 -1.579 1.00 62.12 101 ARG A N 1
ATOM 813 C CA . ARG A 1 101 ? 15.533 8.372 -0.284 1.00 62.12 101 ARG A CA 1
ATOM 814 C C . ARG A 1 101 ? 16.186 7.474 0.750 1.00 62.12 101 ARG A C 1
ATOM 816 O O . ARG A 1 101 ? 15.505 6.694 1.412 1.00 62.12 101 ARG A O 1
ATOM 823 N N . CYS A 1 102 ? 17.506 7.609 0.888 1.00 54.72 102 CYS A N 1
ATOM 824 C CA . CYS A 1 102 ? 18.279 6.961 1.935 1.00 54.72 102 CYS A CA 1
ATOM 825 C C . CYS A 1 102 ? 17.611 7.181 3.290 1.00 54.72 102 CYS A C 1
ATOM 827 O O . CYS A 1 102 ? 17.592 6.263 4.083 1.00 54.72 102 CYS A O 1
ATOM 829 N N . ASP A 1 103 ? 16.958 8.323 3.521 1.00 62.16 103 ASP A N 1
ATOM 830 C CA . ASP A 1 103 ? 16.221 8.581 4.759 1.00 62.16 103 ASP A CA 1
ATOM 831 C C . ASP A 1 103 ? 14.991 7.682 4.952 1.00 62.16 103 ASP A C 1
ATOM 833 O O . ASP A 1 103 ? 14.742 7.248 6.074 1.00 62.16 103 ASP A O 1
ATOM 837 N N . LEU A 1 104 ? 14.234 7.362 3.894 1.00 65.19 104 LEU A N 1
ATOM 838 C CA . LEU A 1 104 ? 13.078 6.456 3.978 1.00 65.19 104 LEU A CA 1
ATOM 839 C C . LEU A 1 104 ? 13.521 4.997 4.045 1.00 65.19 104 LEU A C 1
ATOM 841 O O . LEU A 1 104 ? 12.976 4.256 4.853 1.00 65.19 104 LEU A O 1
ATOM 845 N N . LEU A 1 105 ? 14.532 4.604 3.266 1.00 61.69 105 LEU A N 1
ATOM 846 C CA . LEU A 1 105 ? 15.143 3.275 3.376 1.00 61.69 105 LEU A CA 1
ATOM 847 C C . LEU A 1 105 ? 15.767 3.068 4.752 1.00 61.69 105 LEU A C 1
ATOM 849 O O . LEU A 1 105 ? 15.516 2.063 5.393 1.00 61.69 105 LEU A O 1
ATOM 853 N N . HIS A 1 106 ? 16.496 4.055 5.261 1.00 64.56 106 HIS A N 1
ATOM 854 C CA . HIS A 1 106 ? 17.103 4.002 6.583 1.00 64.56 106 HIS A CA 1
ATOM 855 C C . HIS A 1 106 ? 16.053 4.080 7.697 1.00 64.56 106 HIS A C 1
ATOM 857 O O . HIS A 1 106 ? 16.261 3.529 8.773 1.00 64.56 106 HIS A O 1
ATOM 863 N N . THR A 1 107 ? 14.919 4.748 7.470 1.00 66.06 107 THR A N 1
ATOM 864 C CA . THR A 1 107 ? 13.755 4.674 8.367 1.00 66.06 107 THR A CA 1
ATOM 865 C C . THR A 1 107 ? 13.132 3.282 8.340 1.00 66.06 107 THR A C 1
ATOM 867 O O . THR A 1 107 ? 12.863 2.745 9.407 1.00 66.06 107 THR A O 1
ATOM 870 N N . ALA A 1 108 ? 12.968 2.667 7.166 1.00 63.22 108 ALA A N 1
ATOM 871 C CA . ALA A 1 108 ? 12.493 1.292 7.032 1.00 63.22 108 ALA A CA 1
ATOM 872 C C . ALA A 1 108 ? 13.446 0.306 7.726 1.00 63.22 108 ALA A C 1
ATOM 874 O O . ALA A 1 108 ? 13.008 -0.504 8.534 1.00 63.22 108 ALA A O 1
ATOM 875 N N . ASP A 1 109 ? 14.755 0.438 7.502 1.00 65.69 109 ASP A N 1
ATOM 876 C CA . ASP A 1 109 ? 15.788 -0.386 8.130 1.00 65.69 109 ASP A CA 1
ATOM 877 C C . ASP A 1 109 ? 15.825 -0.188 9.651 1.00 65.69 109 ASP A C 1
ATOM 879 O O . ASP A 1 109 ? 15.952 -1.156 10.397 1.00 65.69 109 ASP A O 1
ATOM 883 N N . ARG A 1 110 ? 15.674 1.051 10.144 1.00 65.69 110 ARG A N 1
ATOM 884 C CA . ARG A 1 110 ? 15.582 1.335 11.587 1.00 65.69 110 ARG A CA 1
ATOM 885 C C . ARG A 1 110 ? 14.293 0.800 12.205 1.00 65.69 110 ARG A C 1
ATOM 887 O O . ARG A 1 110 ? 14.339 0.275 13.314 1.00 65.69 110 ARG A O 1
ATOM 894 N N . LEU A 1 111 ? 13.164 0.896 11.502 1.00 64.94 111 LEU A N 1
ATOM 895 C CA . LEU A 1 111 ? 11.908 0.270 11.916 1.00 64.94 111 LEU A CA 1
ATOM 896 C C . LEU A 1 111 ? 12.077 -1.250 11.987 1.00 64.94 111 LEU A C 1
ATOM 898 O O . LEU A 1 111 ? 11.731 -1.838 13.004 1.00 64.94 111 LEU A O 1
ATOM 902 N N . MET A 1 112 ? 12.706 -1.874 10.989 1.00 62.72 112 MET A N 1
ATOM 903 C CA . MET A 1 112 ? 13.020 -3.305 11.017 1.00 62.72 112 MET A CA 1
ATOM 904 C C . MET A 1 112 ? 13.928 -3.688 12.185 1.00 62.72 112 MET A C 1
ATOM 906 O O . MET A 1 112 ? 13.649 -4.674 12.859 1.00 62.72 112 MET A O 1
ATOM 910 N N . GLN A 1 113 ? 14.974 -2.906 12.473 1.00 62.91 113 GLN A N 1
ATOM 911 C CA . GLN A 1 113 ? 15.855 -3.126 13.631 1.00 62.91 113 GLN A CA 1
ATOM 912 C C . GLN A 1 113 ? 15.117 -2.990 14.970 1.00 62.91 113 GLN A C 1
ATOM 914 O O . GLN A 1 113 ? 15.476 -3.658 15.934 1.00 62.91 113 GLN A O 1
ATOM 919 N N . GLY A 1 114 ? 14.094 -2.133 15.043 1.00 58.84 114 GLY A N 1
ATOM 920 C CA . GLY A 1 114 ? 13.230 -2.009 16.219 1.00 58.84 114 GLY A CA 1
ATOM 921 C C . GLY A 1 114 ? 12.177 -3.117 16.331 1.00 58.84 114 GLY A C 1
ATOM 922 O O . GLY A 1 114 ? 11.785 -3.475 17.439 1.00 58.84 114 GLY A O 1
ATOM 923 N N . LEU A 1 115 ? 11.722 -3.664 15.198 1.00 56.16 115 LEU A N 1
ATOM 924 C CA . LEU A 1 115 ? 10.703 -4.717 15.120 1.00 56.16 115 LEU A CA 1
ATOM 925 C C . LEU A 1 115 ? 11.281 -6.133 15.245 1.00 56.16 115 LEU A C 1
ATOM 927 O O . LEU A 1 115 ? 10.554 -7.045 15.637 1.00 56.16 115 LEU A O 1
ATOM 931 N N . THR A 1 116 ? 12.570 -6.323 14.951 1.00 55.66 116 THR A N 1
ATOM 932 C CA . THR A 1 116 ? 13.290 -7.582 15.178 1.00 55.66 116 THR A CA 1
ATOM 933 C C . THR A 1 116 ? 13.810 -7.615 16.616 1.00 55.66 116 THR A C 1
ATOM 935 O O . THR A 1 116 ? 14.727 -6.872 16.968 1.00 55.66 116 THR A O 1
ATOM 938 N N . PRO A 1 117 ? 13.256 -8.466 17.501 1.00 53.22 117 PRO A N 1
ATOM 939 C CA . PRO A 1 117 ? 13.807 -8.615 18.837 1.00 53.22 117 PRO A CA 1
ATOM 940 C C . PRO A 1 117 ? 15.250 -9.098 18.717 1.00 53.22 117 PRO A C 1
ATOM 942 O O . PRO A 1 117 ? 15.520 -10.072 18.013 1.00 53.22 117 PRO A O 1
ATOM 945 N N . SER A 1 118 ? 16.166 -8.483 19.466 1.00 51.62 118 SER A N 1
ATOM 946 C CA . SER A 1 118 ? 17.597 -8.836 19.500 1.00 51.62 118 SER A CA 1
ATOM 947 C C . SER A 1 118 ? 17.876 -10.284 19.948 1.00 51.62 118 SER A C 1
ATOM 949 O O . SER A 1 118 ? 19.027 -10.704 20.023 1.00 51.62 118 SER A O 1
ATOM 951 N N . SER A 1 119 ? 16.826 -11.035 20.289 1.00 46.69 119 SER A N 1
ATOM 952 C CA . SER A 1 119 ? 16.822 -12.418 20.752 1.00 46.69 119 SER A CA 1
ATOM 953 C C . SER A 1 119 ? 16.437 -13.453 19.688 1.00 46.69 119 SER A C 1
ATOM 955 O O . SER A 1 119 ? 16.518 -14.644 19.990 1.00 46.69 119 SER A O 1
ATOM 957 N N . ARG A 1 120 ? 16.016 -13.057 18.475 1.00 54.38 120 ARG A N 1
ATOM 958 C CA . ARG A 1 120 ? 15.717 -14.033 17.411 1.00 54.38 120 ARG A CA 1
ATOM 959 C C . ARG A 1 120 ? 16.997 -14.619 16.833 1.00 54.38 120 ARG A C 1
ATOM 961 O O . ARG A 1 120 ? 17.969 -13.903 16.585 1.00 54.38 120 ARG A O 1
ATOM 968 N N . ARG A 1 121 ? 17.002 -15.934 16.611 1.00 50.22 121 ARG A N 1
ATOM 969 C CA . ARG A 1 121 ? 18.117 -16.586 15.917 1.00 50.22 121 ARG A CA 1
ATOM 970 C C . ARG A 1 121 ? 18.092 -16.154 14.443 1.00 50.22 121 ARG A C 1
ATOM 972 O O . ARG A 1 121 ? 17.004 -16.050 13.884 1.00 50.22 121 ARG A O 1
ATOM 979 N N . PRO A 1 122 ? 19.244 -15.953 13.778 1.00 51.41 122 PRO A N 1
ATOM 980 C CA . PRO A 1 122 ? 19.297 -15.531 12.369 1.00 51.41 122 PRO A CA 1
ATOM 981 C C . PRO A 1 122 ? 18.491 -16.417 11.404 1.00 51.41 122 PRO A C 1
ATOM 983 O O . PRO A 1 122 ? 18.044 -15.961 10.359 1.00 51.41 122 PRO A O 1
ATOM 986 N N . GLU A 1 123 ? 18.308 -17.679 11.779 1.00 54.19 123 GLU A N 1
ATOM 987 C CA . GLU A 1 123 ? 17.582 -18.733 11.065 1.00 54.19 123 GLU A CA 1
ATOM 988 C C . GLU A 1 123 ? 16.058 -18.727 11.309 1.00 54.19 123 GLU A C 1
ATOM 990 O O . GLU A 1 123 ? 15.321 -19.366 10.567 1.00 54.19 123 GLU A O 1
ATOM 995 N N . GLU A 1 124 ? 15.572 -17.958 12.289 1.00 55.34 124 GLU A N 1
ATOM 996 C CA . GLU A 1 124 ? 14.143 -17.687 12.543 1.00 55.34 124 GLU A CA 1
ATOM 997 C C . GLU A 1 124 ? 13.682 -16.360 11.916 1.00 55.34 124 GLU A C 1
ATOM 999 O O . GLU A 1 124 ? 12.496 -16.028 11.927 1.00 55.34 124 GLU A O 1
ATOM 1004 N N . CYS A 1 125 ? 14.622 -15.569 11.398 1.00 53.19 125 CYS A N 1
ATOM 1005 C CA . CYS A 1 125 ? 14.327 -14.308 10.746 1.00 53.19 125 CYS A CA 1
ATOM 1006 C C . CYS A 1 125 ? 14.031 -14.559 9.264 1.00 53.19 125 CYS A C 1
ATOM 1008 O O . CYS A 1 125 ? 14.937 -14.690 8.432 1.00 53.19 125 CYS A O 1
ATOM 1010 N 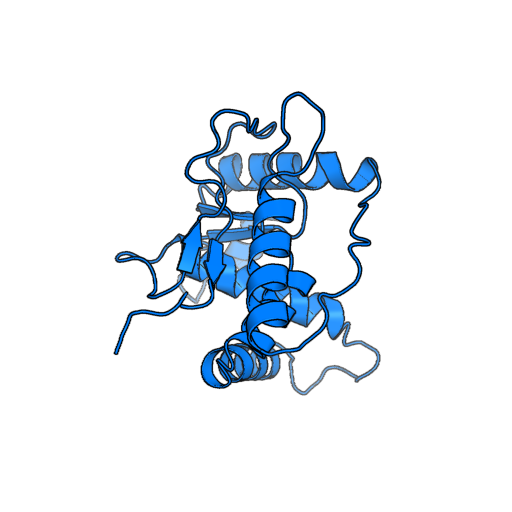N . GLU A 1 126 ? 12.746 -14.565 8.916 1.00 56.88 126 GLU A N 1
ATOM 1011 C CA . GLU A 1 126 ? 12.268 -14.446 7.538 1.00 56.88 126 GLU A CA 1
ATOM 1012 C C . GLU A 1 126 ? 12.478 -13.005 7.040 1.00 56.88 126 GLU A C 1
ATOM 1014 O O . GLU A 1 126 ? 11.529 -12.286 6.738 1.00 56.88 126 GLU A O 1
ATOM 1019 N N . HIS A 1 127 ? 13.740 -12.567 6.971 1.00 64.38 127 HIS A N 1
ATOM 1020 C CA . HIS A 1 127 ? 14.132 -11.177 6.712 1.00 64.38 127 HIS A CA 1
ATOM 1021 C C . HIS A 1 127 ? 13.426 -10.559 5.490 1.00 64.38 127 HIS A C 1
ATOM 1023 O O . HIS A 1 127 ? 13.184 -9.358 5.468 1.00 64.38 127 HIS A O 1
ATOM 1029 N N . GLY A 1 128 ? 13.073 -11.368 4.482 1.00 67.88 128 GLY A N 1
ATOM 1030 C CA . GLY A 1 128 ? 12.287 -10.919 3.331 1.00 67.88 128 GLY A CA 1
ATOM 1031 C C . GLY A 1 128 ? 10.838 -10.562 3.679 1.00 67.88 128 GLY A C 1
ATOM 1032 O O . GLY A 1 128 ? 10.380 -9.485 3.320 1.00 67.88 128 GLY A O 1
ATOM 1033 N N . HIS A 1 129 ? 10.131 -11.419 4.420 1.00 75.38 129 HIS A N 1
ATOM 1034 C CA . HIS A 1 129 ? 8.729 -11.194 4.785 1.00 75.38 129 HIS A CA 1
ATOM 1035 C C . HIS A 1 129 ? 8.563 -10.056 5.800 1.00 75.38 129 HIS A C 1
ATOM 1037 O O . HIS A 1 129 ? 7.614 -9.281 5.711 1.00 75.38 129 HIS A O 1
ATOM 1043 N N . GLU A 1 130 ? 9.506 -9.902 6.729 1.00 74.94 130 GLU A N 1
ATOM 1044 C CA . GLU A 1 130 ? 9.508 -8.786 7.687 1.00 74.94 130 GLU A CA 1
ATOM 1045 C C . GLU A 1 130 ? 9.792 -7.441 7.005 1.00 74.94 130 GLU A C 1
ATOM 1047 O O . GLU A 1 130 ? 9.175 -6.420 7.332 1.00 74.94 130 GLU A O 1
ATOM 1052 N N . GLN A 1 131 ? 10.686 -7.446 6.014 1.00 76.56 131 GLN A N 1
ATOM 1053 C CA . GLN A 1 131 ? 10.948 -6.283 5.175 1.00 76.56 131 GLN A CA 1
ATOM 1054 C C . GLN A 1 131 ? 9.729 -5.906 4.346 1.00 76.56 131 GLN A C 1
ATOM 1056 O O . GLN A 1 131 ? 9.344 -4.735 4.321 1.00 76.56 131 GLN A O 1
ATOM 1061 N N . ASP A 1 132 ? 9.091 -6.896 3.732 1.00 82.00 132 ASP A N 1
ATOM 1062 C CA . ASP A 1 132 ? 7.882 -6.695 2.953 1.00 82.00 132 ASP A CA 1
ATOM 1063 C C . ASP A 1 132 ? 6.758 -6.116 3.829 1.00 82.00 132 ASP A C 1
ATOM 1065 O O . ASP A 1 132 ? 6.168 -5.093 3.479 1.00 82.00 132 ASP A O 1
ATOM 1069 N N . ALA A 1 133 ? 6.549 -6.662 5.031 1.00 83.50 133 ALA A N 1
ATOM 1070 C CA . ALA A 1 133 ? 5.584 -6.146 6.003 1.00 83.50 133 ALA A CA 1
ATOM 1071 C C . ALA A 1 133 ? 5.883 -4.704 6.450 1.00 83.50 133 ALA A C 1
ATOM 1073 O O . ALA A 1 133 ? 4.965 -3.897 6.608 1.00 83.50 133 ALA A O 1
ATOM 1074 N N . THR A 1 134 ? 7.159 -4.351 6.623 1.00 83.56 134 THR A N 1
ATOM 1075 C CA . THR A 1 134 ? 7.564 -2.988 6.998 1.00 83.56 134 THR A CA 1
ATOM 1076 C C . THR A 1 134 ? 7.258 -1.996 5.878 1.00 83.56 134 THR A C 1
ATOM 1078 O O . THR A 1 134 ? 6.713 -0.921 6.132 1.00 83.56 134 THR A O 1
ATOM 1081 N N . LEU A 1 135 ? 7.537 -2.364 4.626 1.00 84.62 135 LEU A N 1
ATOM 1082 C CA . LEU A 1 135 ? 7.193 -1.544 3.464 1.00 84.62 135 LEU A CA 1
ATOM 1083 C C . LEU A 1 135 ? 5.672 -1.388 3.327 1.00 84.62 135 LEU A C 1
ATOM 1085 O O . LEU A 1 135 ? 5.188 -0.276 3.126 1.00 84.62 135 LEU A O 1
ATOM 1089 N N . LEU A 1 136 ? 4.896 -2.455 3.531 1.00 88.75 136 LEU A N 1
ATOM 1090 C CA . LEU A 1 136 ? 3.431 -2.373 3.566 1.00 88.75 136 LEU A CA 1
ATOM 1091 C C . LEU A 1 136 ? 2.929 -1.417 4.653 1.00 88.75 136 LEU A C 1
ATOM 1093 O O . LEU A 1 136 ? 2.033 -0.612 4.397 1.00 88.75 136 LEU A O 1
ATOM 1097 N N . ALA A 1 137 ? 3.516 -1.469 5.851 1.00 88.56 137 ALA A N 1
ATOM 1098 C CA . ALA A 1 137 ? 3.169 -0.566 6.943 1.00 88.56 137 ALA A CA 1
ATOM 1099 C C . ALA A 1 137 ? 3.475 0.900 6.591 1.00 88.56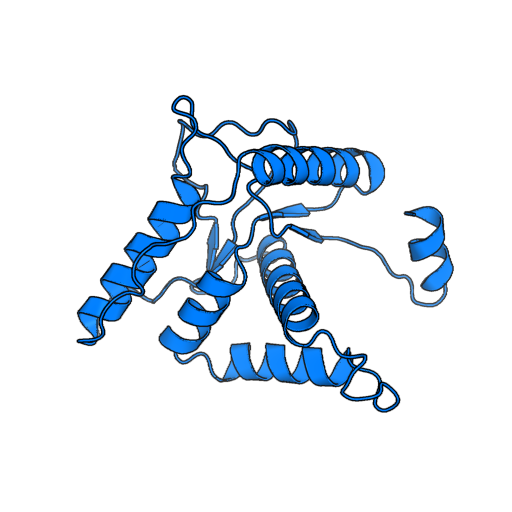 137 ALA A C 1
ATOM 1101 O O . ALA A 1 137 ? 2.679 1.783 6.904 1.00 88.56 137 ALA A O 1
ATOM 1102 N N . MET A 1 138 ? 4.578 1.169 5.884 1.00 87.81 138 MET A N 1
ATOM 1103 C CA . MET A 1 138 ? 4.895 2.514 5.390 1.00 87.81 138 MET A CA 1
ATOM 1104 C C . MET A 1 138 ? 3.883 3.009 4.354 1.00 87.81 138 MET A C 1
ATOM 1106 O O . MET A 1 138 ? 3.466 4.164 4.426 1.00 87.81 138 MET A O 1
ATOM 1110 N N . ALA A 1 139 ? 3.464 2.153 3.417 1.00 89.38 139 ALA A N 1
ATOM 1111 C CA . ALA A 1 139 ? 2.415 2.504 2.460 1.00 89.38 139 ALA A CA 1
ATOM 1112 C C . ALA A 1 139 ? 1.089 2.800 3.176 1.00 89.38 139 ALA A C 1
ATOM 1114 O O . ALA A 1 139 ? 0.431 3.797 2.883 1.00 89.38 139 ALA A O 1
ATOM 1115 N N . ALA A 1 140 ? 0.718 1.973 4.158 1.00 92.56 140 ALA A N 1
ATOM 1116 C CA . ALA A 1 140 ? -0.499 2.157 4.945 1.00 92.56 140 ALA A CA 1
ATOM 1117 C C . ALA A 1 140 ? -0.462 3.452 5.763 1.00 92.56 140 ALA A C 1
ATOM 1119 O O . ALA A 1 140 ? -1.449 4.181 5.829 1.00 92.56 140 ALA A O 1
ATOM 1120 N N . TRP A 1 141 ? 0.697 3.774 6.340 1.00 90.62 141 TRP A N 1
ATOM 1121 C CA . TRP A 1 141 ? 0.924 5.039 7.026 1.00 90.62 141 TRP A CA 1
ATOM 1122 C C . TRP A 1 141 ? 0.788 6.234 6.079 1.00 90.62 141 TRP A C 1
ATOM 1124 O O . TRP A 1 141 ? 0.127 7.207 6.439 1.00 90.62 141 TRP A O 1
ATOM 1134 N N . ALA A 1 142 ? 1.351 6.157 4.869 1.00 89.50 142 ALA A N 1
ATOM 1135 C CA . ALA A 1 142 ? 1.205 7.198 3.854 1.00 89.50 142 ALA A CA 1
ATOM 1136 C C . ALA A 1 142 ? -0.263 7.418 3.455 1.00 89.50 142 ALA A C 1
ATOM 1138 O O . ALA A 1 142 ? -0.685 8.565 3.308 1.00 89.50 142 ALA A O 1
ATOM 1139 N N . ALA A 1 143 ? -1.048 6.340 3.363 1.00 91.81 143 ALA A N 1
ATOM 1140 C CA . ALA A 1 143 ? -2.452 6.376 2.956 1.00 91.81 143 ALA A CA 1
ATOM 1141 C C . ALA A 1 143 ? -3.372 7.173 3.894 1.00 91.81 143 ALA A C 1
ATOM 1143 O O . ALA A 1 143 ? -4.436 7.623 3.472 1.00 91.81 143 ALA A O 1
ATOM 1144 N N . ILE A 1 144 ? -2.975 7.350 5.157 1.00 93.25 144 ILE A N 1
ATOM 1145 C CA . ILE A 1 144 ? -3.755 8.077 6.171 1.00 93.25 144 ILE A CA 1
ATOM 1146 C C . ILE A 1 144 ? -3.207 9.472 6.484 1.00 93.25 144 ILE A C 1
ATOM 1148 O O . ILE A 1 144 ? -3.746 10.155 7.356 1.00 93.25 144 ILE A O 1
ATOM 1152 N N . GLN A 1 145 ? -2.135 9.908 5.817 1.00 91.69 145 GLN A N 1
ATOM 1153 C CA . GLN A 1 145 ? -1.593 11.243 6.054 1.00 91.69 145 GLN A CA 1
ATOM 1154 C C . GLN A 1 145 ? -2.509 12.320 5.475 1.00 91.69 145 GLN A C 1
ATOM 1156 O O . GLN A 1 145 ? -2.959 12.242 4.332 1.00 91.69 145 GLN A O 1
ATOM 1161 N N . ASN A 1 146 ? -2.743 13.364 6.268 1.00 84.19 146 ASN A N 1
ATOM 1162 C CA . ASN A 1 146 ? -3.445 14.563 5.838 1.00 84.19 146 ASN A CA 1
ATOM 1163 C C . ASN A 1 146 ? -2.710 15.807 6.377 1.00 84.19 146 ASN A C 1
ATOM 1165 O O . ASN A 1 146 ? -2.746 16.041 7.589 1.00 84.19 146 ASN A O 1
ATOM 1169 N N . PRO A 1 147 ? -2.039 16.601 5.520 1.00 84.75 147 PRO A N 1
ATOM 1170 C CA . PRO A 1 147 ? -2.002 16.492 4.055 1.00 84.75 147 PRO A CA 1
ATOM 1171 C C . PRO A 1 147 ? -1.209 15.266 3.547 1.00 84.75 147 PRO A C 1
ATOM 1173 O O . PRO A 1 147 ? -0.387 14.731 4.295 1.00 84.75 147 PRO A O 1
ATOM 1176 N N . PRO A 1 148 ? -1.418 14.832 2.285 1.00 84.38 148 PRO A N 1
ATOM 1177 C CA . PRO A 1 148 ? -0.632 13.759 1.678 1.00 84.38 148 PRO A CA 1
ATOM 1178 C C . PRO A 1 148 ? 0.875 14.036 1.710 1.00 84.38 148 PRO A C 1
ATOM 1180 O O . PRO A 1 148 ? 1.317 15.186 1.609 1.00 84.38 148 PRO A O 1
ATOM 1183 N N . LEU A 1 149 ? 1.673 12.971 1.815 1.00 83.50 149 LEU A N 1
ATOM 1184 C CA . LEU A 1 149 ? 3.131 13.082 1.839 1.00 83.50 149 LEU A CA 1
ATOM 1185 C C . LEU A 1 149 ? 3.674 13.642 0.507 1.00 83.50 149 LEU A C 1
ATOM 1187 O O . LEU A 1 149 ? 3.220 13.236 -0.565 1.00 83.50 149 LEU A O 1
ATOM 1191 N N . PRO A 1 150 ? 4.688 14.529 0.532 1.00 82.00 150 PRO A N 1
ATOM 1192 C CA . PRO A 1 150 ? 5.288 15.055 -0.689 1.00 82.00 150 PRO A CA 1
ATOM 1193 C C . PRO A 1 150 ? 5.862 13.947 -1.578 1.00 82.00 150 PRO A C 1
ATOM 1195 O O . PRO A 1 150 ? 6.677 13.143 -1.122 1.00 82.00 150 PRO A O 1
ATOM 1198 N N . ASN A 1 151 ? 5.518 13.967 -2.868 1.00 81.00 151 ASN A N 1
ATOM 1199 C CA . ASN A 1 151 ? 5.918 12.957 -3.857 1.00 81.00 151 ASN A CA 1
ATOM 1200 C C . ASN A 1 151 ? 5.402 11.542 -3.548 1.00 81.00 151 ASN A C 1
ATOM 1202 O O . ASN A 1 151 ? 6.038 10.561 -3.920 1.00 81.00 151 ASN A O 1
ATOM 1206 N N . TRP A 1 152 ? 4.268 11.431 -2.861 1.00 85.81 152 TRP A N 1
ATOM 1207 C CA . TRP A 1 152 ? 3.499 10.197 -2.778 1.00 85.81 152 TRP A CA 1
ATOM 1208 C C . TRP A 1 152 ? 2.182 10.369 -3.518 1.00 85.81 152 TRP A C 1
ATOM 1210 O O . TRP A 1 152 ? 1.581 11.443 -3.483 1.00 85.81 152 TRP A O 1
ATOM 1220 N N . GLN A 1 153 ? 1.735 9.310 -4.182 1.00 85.44 153 GLN A N 1
ATOM 1221 C CA . GLN A 1 153 ? 0.492 9.321 -4.940 1.00 85.44 153 GLN A CA 1
ATOM 1222 C C . GLN A 1 153 ? -0.259 8.006 -4.756 1.00 85.44 153 GLN A C 1
ATOM 1224 O O . GLN A 1 153 ? 0.352 6.937 -4.709 1.00 85.44 153 GLN A O 1
ATOM 1229 N N . ASN A 1 154 ? -1.589 8.095 -4.699 1.00 87.00 154 ASN A N 1
ATOM 1230 C CA . ASN A 1 154 ? -2.464 6.952 -4.895 1.00 87.00 154 ASN A CA 1
ATOM 1231 C C . ASN A 1 154 ? -2.521 6.608 -6.391 1.00 87.00 154 ASN A C 1
ATOM 1233 O O . ASN A 1 154 ? -3.103 7.339 -7.189 1.00 87.00 154 ASN A O 1
ATOM 1237 N N . LEU A 1 155 ? -1.916 5.492 -6.783 1.00 80.12 155 LEU A N 1
ATOM 1238 C CA . LEU A 1 155 ? -1.812 5.079 -8.184 1.00 80.12 155 LEU A CA 1
ATOM 1239 C C . LEU A 1 155 ? -3.111 4.500 -8.761 1.00 80.12 155 LEU A C 1
ATOM 1241 O O . LEU A 1 155 ? -3.157 4.190 -9.949 1.00 80.12 155 LEU A O 1
ATOM 1245 N N . TYR A 1 156 ? -4.154 4.349 -7.944 1.00 79.19 156 TYR A N 1
ATOM 1246 C CA . TYR A 1 156 ? -5.500 4.031 -8.424 1.00 79.19 156 TYR A CA 1
ATOM 1247 C C . TYR A 1 156 ? -6.289 5.261 -8.879 1.00 79.19 156 TYR A C 1
ATOM 1249 O O . TYR A 1 156 ? -7.314 5.109 -9.544 1.00 79.19 156 TYR A O 1
ATOM 1257 N N . ASP A 1 157 ? -5.844 6.471 -8.532 1.00 75.75 157 ASP A N 1
ATOM 1258 C CA . ASP A 1 157 ? -6.542 7.687 -8.936 1.00 75.75 157 ASP A CA 1
ATOM 1259 C C . ASP A 1 157 ? -6.483 7.851 -10.465 1.00 75.75 157 ASP A C 1
ATOM 1261 O O . ASP A 1 157 ? -5.406 7.858 -11.064 1.00 75.75 157 ASP A O 1
ATOM 1265 N N . GLY A 1 158 ? -7.650 8.026 -11.095 1.00 65.00 158 GLY A N 1
ATOM 1266 C CA . GLY A 1 158 ? -7.774 8.315 -12.528 1.00 65.00 158 GLY A CA 1
ATOM 1267 C C . GLY A 1 158 ? -8.036 7.115 -13.446 1.00 65.00 158 GLY A C 1
ATOM 1268 O O . GLY A 1 158 ? -8.041 7.302 -14.662 1.00 65.00 158 GLY A O 1
ATOM 1269 N N . ASP A 1 159 ? -8.275 5.914 -12.907 1.00 66.25 159 ASP A N 1
ATOM 1270 C CA . ASP A 1 159 ? -8.626 4.729 -13.704 1.00 66.25 159 ASP A CA 1
ATOM 1271 C C . ASP A 1 159 ? -10.065 4.246 -13.431 1.00 66.25 159 ASP A C 1
ATOM 1273 O O . ASP A 1 159 ? -10.343 3.459 -12.523 1.00 66.25 159 ASP A O 1
ATOM 1277 N N . ASP A 1 160 ? -10.992 4.696 -14.281 1.00 64.25 160 ASP A N 1
ATOM 1278 C CA . ASP A 1 160 ? -12.422 4.353 -14.223 1.00 64.25 160 ASP A CA 1
ATOM 1279 C C . ASP A 1 160 ? -12.719 2.880 -14.579 1.00 64.25 160 ASP A C 1
ATOM 1281 O O . ASP A 1 160 ? -13.868 2.427 -14.520 1.00 64.25 160 ASP A O 1
ATOM 1285 N N . CYS A 1 161 ? -11.711 2.115 -15.010 1.00 66.94 161 CYS A N 1
ATOM 1286 C CA . CYS A 1 161 ? -11.871 0.723 -15.425 1.00 66.94 161 CYS A CA 1
ATOM 1287 C C . CYS A 1 161 ? -11.517 -0.291 -14.330 1.00 66.94 161 CYS A C 1
ATOM 1289 O O . CYS A 1 161 ? -11.609 -1.501 -14.589 1.00 66.94 161 CYS A O 1
ATOM 1291 N N . LEU A 1 162 ? -11.147 0.173 -13.134 1.00 73.88 162 LEU A N 1
ATOM 1292 C CA . LEU A 1 162 ? -10.822 -0.680 -11.998 1.00 73.88 162 LEU A CA 1
ATOM 1293 C C . LEU A 1 162 ? -12.078 -1.132 -11.246 1.00 73.88 162 LEU A C 1
ATOM 1295 O O . LEU A 1 162 ? -13.009 -0.376 -10.981 1.00 73.88 162 LEU A O 1
ATOM 1299 N N . PHE A 1 163 ? -12.091 -2.409 -10.891 1.00 78.50 163 PHE A N 1
ATOM 1300 C CA . PHE A 1 163 ? -13.107 -3.068 -10.091 1.00 78.50 163 PHE A CA 1
ATOM 1301 C C . PHE A 1 163 ? -12.450 -3.618 -8.828 1.00 78.50 163 PHE A C 1
ATOM 1303 O O . PHE A 1 163 ? -11.481 -4.373 -8.912 1.00 78.50 163 PHE A O 1
ATOM 1310 N N . ASN A 1 164 ? -12.998 -3.258 -7.666 1.00 84.19 164 ASN A N 1
ATOM 1311 C CA . ASN A 1 164 ? -12.624 -3.859 -6.393 1.00 84.19 164 ASN A CA 1
ATOM 1312 C C . ASN A 1 164 ? -13.631 -4.952 -6.002 1.00 84.19 164 ASN A C 1
ATOM 1314 O O . ASN A 1 164 ? -14.757 -4.612 -5.621 1.00 84.19 164 ASN A O 1
ATOM 1318 N N . PRO A 1 165 ? -13.251 -6.242 -6.006 1.00 82.88 165 PRO A N 1
ATOM 1319 C CA . PRO A 1 165 ? -14.141 -7.313 -5.572 1.00 82.88 165 PRO A CA 1
ATOM 1320 C C . PRO A 1 165 ? -14.514 -7.246 -4.084 1.00 82.88 165 PRO A C 1
ATOM 1322 O O . PRO A 1 165 ? -15.513 -7.845 -3.696 1.00 82.88 165 PRO A O 1
ATOM 1325 N N . SER A 1 166 ? -13.741 -6.543 -3.245 1.00 86.56 166 SER A N 1
ATOM 1326 C CA . SER A 1 166 ? -14.014 -6.459 -1.803 1.00 86.56 166 SER A CA 1
ATOM 1327 C C . SER A 1 166 ? -15.141 -5.488 -1.447 1.00 86.56 166 SER A C 1
ATOM 1329 O O . SER A 1 166 ? -15.704 -5.582 -0.359 1.00 86.56 166 SER A O 1
ATOM 1331 N N . GLY A 1 167 ? -15.460 -4.538 -2.335 1.00 87.06 167 GLY A N 1
ATOM 1332 C CA . GLY A 1 167 ? -16.429 -3.467 -2.075 1.00 87.06 167 G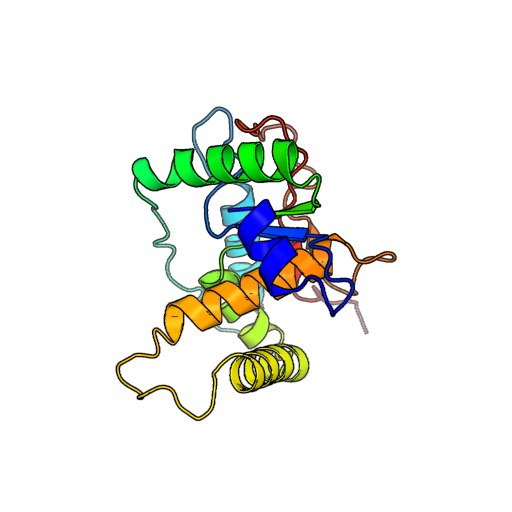LY A CA 1
ATOM 1333 C C . GLY A 1 167 ? -15.987 -2.429 -1.031 1.00 87.06 167 GLY A C 1
ATOM 1334 O O . GLY A 1 167 ? -16.736 -1.494 -0.757 1.00 87.06 167 GLY A O 1
ATOM 1335 N N . VAL A 1 168 ? -14.786 -2.563 -0.462 1.00 90.00 168 VAL A N 1
ATOM 1336 C CA . VAL A 1 168 ? -14.213 -1.618 0.510 1.00 90.00 168 VAL A CA 1
ATOM 1337 C C . VAL A 1 168 ? -13.405 -0.546 -0.235 1.00 90.00 168 VAL A C 1
ATOM 1339 O O . VAL A 1 168 ? -12.781 -0.863 -1.247 1.00 90.00 168 VAL A O 1
ATOM 1342 N N . PRO A 1 169 ? -13.364 0.720 0.210 1.00 89.62 169 PRO A N 1
ATOM 1343 C CA . PRO A 1 169 ? -12.421 1.688 -0.343 1.00 89.62 169 PRO A CA 1
ATOM 1344 C C . PRO A 1 169 ? -10.975 1.201 -0.175 1.00 89.62 169 PRO A C 1
ATOM 1346 O O . PRO A 1 169 ? -10.543 0.885 0.932 1.00 89.62 169 PRO A O 1
ATOM 1349 N N . VAL A 1 170 ? -10.231 1.1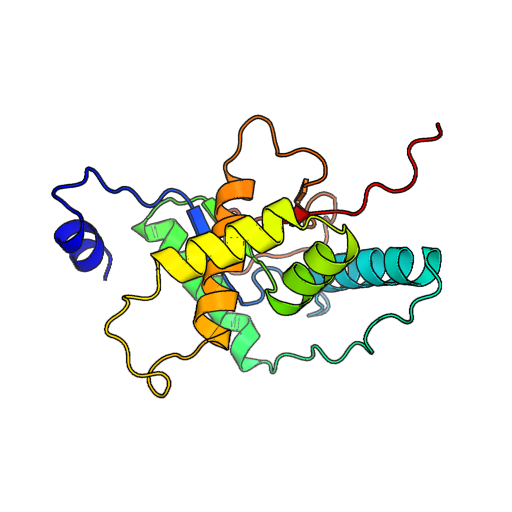34 -1.278 1.00 89.44 170 VAL A N 1
ATOM 1350 C CA . VAL A 1 170 ? -8.817 0.736 -1.302 1.00 89.44 170 VAL A CA 1
ATOM 1351 C C . VAL A 1 170 ? -8.002 1.779 -2.050 1.00 89.44 170 VAL A C 1
ATOM 1353 O O . VAL A 1 170 ? -8.516 2.492 -2.910 1.00 89.44 170 VAL A O 1
ATOM 1356 N N . SER A 1 171 ? -6.723 1.854 -1.721 1.00 89.94 171 SER A N 1
ATOM 1357 C CA . SER A 1 171 ? -5.755 2.756 -2.342 1.00 89.94 171 SER A CA 1
ATOM 1358 C C . SER A 1 171 ? -4.483 1.998 -2.721 1.00 89.94 171 SER A C 1
ATOM 1360 O O . SER A 1 171 ? -4.307 0.848 -2.326 1.00 89.94 171 SER A O 1
ATOM 1362 N N . TYR A 1 172 ? -3.609 2.620 -3.504 1.00 86.94 172 TYR A N 1
ATOM 1363 C CA . TYR A 1 172 ? -2.297 2.088 -3.855 1.00 86.94 172 TYR A CA 1
ATOM 1364 C C . TYR A 1 172 ? -1.258 3.197 -3.741 1.00 86.94 172 TYR A C 1
ATOM 1366 O O . TYR A 1 172 ? -0.881 3.830 -4.727 1.00 86.94 172 TYR A O 1
ATOM 1374 N N . TRP A 1 173 ? -0.849 3.484 -2.506 1.00 86.94 173 TRP A N 1
ATOM 1375 C CA . TRP A 1 173 ? 0.079 4.573 -2.218 1.00 86.94 173 TRP A CA 1
ATOM 1376 C C . TRP A 1 173 ? 1.525 4.169 -2.471 1.00 86.94 173 TRP A C 1
ATOM 1378 O O . TRP A 1 173 ? 2.043 3.233 -1.860 1.00 86.94 173 TRP A O 1
ATOM 1388 N N . MET A 1 174 ? 2.186 4.929 -3.340 1.00 82.75 174 MET A N 1
ATOM 1389 C CA . MET A 1 174 ? 3.593 4.751 -3.680 1.00 82.75 174 MET A CA 1
ATOM 1390 C C . MET A 1 174 ? 4.329 6.089 -3.679 1.00 82.75 174 MET A C 1
ATOM 1392 O O . MET A 1 174 ? 3.741 7.111 -4.055 1.00 82.75 174 MET A O 1
ATOM 1396 N N . PRO A 1 175 ? 5.622 6.107 -3.313 1.00 81.81 175 PRO A N 1
ATOM 1397 C CA . PRO A 1 175 ? 6.467 7.240 -3.628 1.00 81.81 175 PRO A CA 1
ATOM 1398 C C . PRO A 1 175 ? 6.687 7.281 -5.142 1.00 81.81 175 PRO A C 1
ATOM 1400 O O . PRO A 1 175 ? 7.072 6.290 -5.764 1.00 81.81 175 PRO A O 1
ATOM 1403 N N . ILE A 1 176 ? 6.473 8.445 -5.730 1.00 77.50 176 ILE A N 1
ATOM 1404 C CA . ILE A 1 176 ? 6.723 8.701 -7.142 1.00 77.50 176 ILE A CA 1
ATOM 1405 C C . ILE A 1 176 ? 8.008 9.521 -7.285 1.00 77.50 176 ILE A C 1
ATOM 1407 O O . ILE A 1 176 ? 8.231 10.473 -6.527 1.00 77.50 176 ILE A O 1
ATOM 1411 N N . PRO A 1 177 ? 8.884 9.176 -8.241 1.00 68.12 177 PRO A N 1
ATOM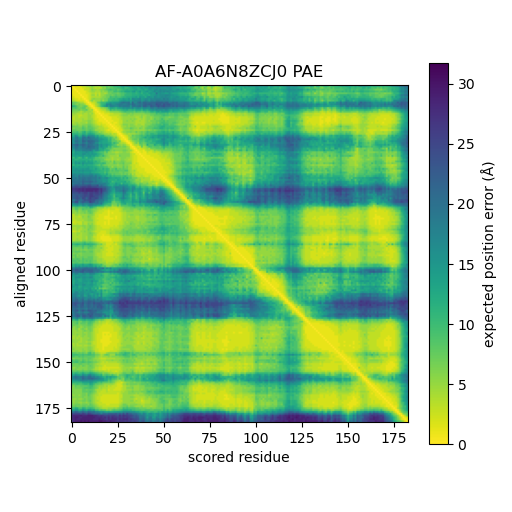 1412 C CA . PRO A 1 177 ? 9.972 10.047 -8.646 1.00 68.12 177 PRO A CA 1
ATOM 1413 C C . PRO A 1 177 ? 9.451 11.449 -8.951 1.00 68.12 177 PRO A C 1
ATOM 1415 O O . PRO A 1 177 ? 8.455 11.600 -9.656 1.00 68.12 177 PRO A O 1
ATOM 1418 N N . ALA A 1 178 ? 10.137 12.484 -8.464 1.00 63.84 178 ALA A N 1
ATOM 1419 C CA . ALA A 1 178 ? 9.878 13.833 -8.942 1.00 63.84 178 ALA A CA 1
ATOM 1420 C C . ALA A 1 178 ? 10.274 13.877 -10.424 1.00 63.84 178 ALA A C 1
ATOM 1422 O O . ALA A 1 178 ? 11.455 13.950 -10.759 1.00 63.84 178 ALA A O 1
ATOM 1423 N N . THR A 1 179 ? 9.304 13.775 -11.329 1.00 52.66 179 THR A N 1
ATOM 1424 C CA . THR A 1 179 ? 9.540 14.035 -12.747 1.00 52.66 179 THR A CA 1
ATOM 1425 C C . THR A 1 179 ? 9.890 15.512 -12.869 1.00 52.66 179 THR A C 1
ATOM 1427 O O . THR A 1 179 ? 9.007 16.339 -12.660 1.00 52.66 179 THR A O 1
ATOM 1430 N N . ASN A 1 180 ? 11.170 15.824 -13.112 1.00 38.72 180 ASN A N 1
ATOM 1431 C CA . ASN A 1 180 ? 11.723 17.148 -13.427 1.00 38.72 180 ASN A CA 1
ATOM 1432 C C . ASN A 1 180 ? 10.768 18.321 -13.144 1.00 38.72 180 ASN A C 1
ATOM 1434 O O . ASN A 1 180 ? 10.073 18.787 -14.049 1.00 38.72 180 ASN A O 1
ATOM 1438 N N . GLN A 1 181 ? 10.761 18.842 -11.912 1.00 30.47 181 GLN A N 1
ATOM 1439 C CA . GLN A 1 181 ? 10.428 20.258 -11.790 1.00 30.47 181 GLN A CA 1
ATOM 1440 C C . GLN A 1 181 ? 11.575 21.024 -12.458 1.00 30.47 181 GLN A C 1
ATOM 1442 O O . GLN A 1 181 ? 12.731 20.776 -12.105 1.00 30.47 181 GLN A O 1
ATOM 1447 N N . PRO A 1 182 ? 11.301 21.877 -13.460 1.00 31.58 182 PRO A N 1
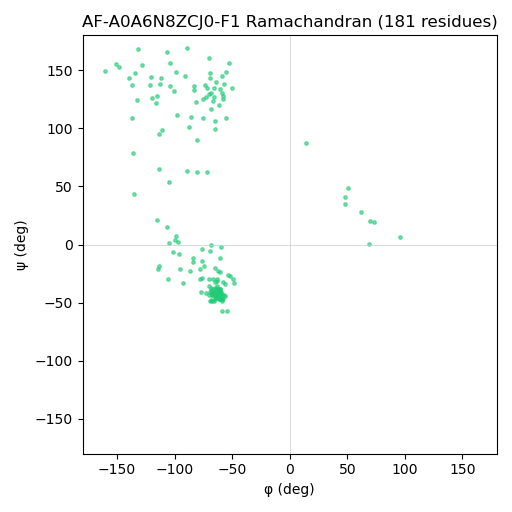ATOM 1448 C CA . PRO A 1 182 ? 12.347 22.675 -14.071 1.00 31.58 182 PRO A CA 1
ATOM 1449 C C . PRO A 1 182 ? 12.938 23.578 -12.985 1.00 31.58 182 PRO A C 1
ATOM 1451 O O . PRO A 1 182 ? 12.212 24.351 -12.358 1.00 31.58 182 PRO A O 1
ATOM 1454 N N . HIS A 1 183 ? 14.237 23.413 -12.738 1.00 34.81 183 HIS A N 1
ATOM 1455 C CA . HIS A 1 183 ? 15.047 24.426 -12.071 1.00 34.81 183 HIS A CA 1
ATOM 1456 C C . HIS A 1 183 ? 15.234 25.629 -12.994 1.00 34.81 183 HIS A C 1
ATOM 1458 O O . HIS A 1 183 ? 15.393 25.408 -14.219 1.00 34.81 183 HIS A O 1
#

Radius of gyration: 17.25 Å; Cα contacts (8 Å, |Δi|>4): 238; chains: 1; bounding box: 37×43×47 Å